Protein AF-A0A3C0BUJ3-F1 (afdb_monomer)

Secondary structure (DSSP, 8-state):
--HHHHHHHHHHHHHHHHHHHH--S-----HHHHH-HHHHHHHHHHHHHHHHHHHHHHHHHHHHHTT-HHHHHHHHHHHHHHHHHHHHHHHHHHHHHTTT-HHHHHHHHHHHHH-B--HHHHHH-GGGBPPPHHHHHHHHHHHTT-TTHHHHHHHHHHHHHSSSHIIIIIHHEEE-TTT--EEE-TT----S--

Sequence (194 aa):
MDESVAERIGMVNDVLERLTARRVERIVIDGPLAKSKIAWKVATYAEALLYRVVALANGCAVNWNRNDALVSVLAARALVETVAVLMDLDRRLEDLLDKEDLAGINALIMNRSFSTRDEDWLKNYPDAKAVNVLTIIEGVDENHDLEGMLSGYHASLSELCHPNRDGHLGLFGTLDTKTGETTYSVTNYRPLLG

Solvent-accessible surface area (backbone atoms only — not comparable to full-atom values): 10783 Å² total; per-residue (Å²): 130,59,69,70,56,56,51,53,51,49,54,53,48,55,49,49,50,52,57,54,70,66,61,69,98,69,89,73,80,44,79,72,35,60,74,28,71,57,55,41,51,48,52,53,50,53,49,55,50,50,52,50,46,49,52,21,53,50,40,19,54,56,25,47,78,66,48,34,57,62,61,12,38,47,23,45,38,54,31,54,54,52,50,29,53,50,52,49,46,51,57,53,47,51,61,27,57,79,66,66,34,62,67,58,49,45,51,50,52,51,35,72,72,63,39,40,84,54,65,77,59,33,75,80,38,64,83,30,58,50,76,57,67,64,62,41,29,51,50,40,16,66,75,64,73,45,83,48,49,59,47,51,53,46,52,59,33,42,49,45,63,36,97,43,66,48,32,42,48,59,41,29,42,48,73,41,86,88,79,69,49,71,48,76,38,75,72,57,66,67,76,95,77,124

Structure (mmCIF, N/CA/C/O backbone):
data_AF-A0A3C0BUJ3-F1
#
_entry.id   AF-A0A3C0BUJ3-F1
#
loop_
_atom_site.group_PDB
_atom_site.id
_atom_site.type_symbol
_atom_site.label_atom_id
_atom_site.label_alt_id
_atom_site.label_comp_id
_atom_site.label_asym_id
_atom_site.label_entity_id
_atom_site.label_seq_id
_atom_site.pdbx_PDB_ins_code
_atom_site.Cartn_x
_atom_site.Cartn_y
_atom_site.Cartn_z
_atom_site.occupancy
_atom_site.B_iso_or_equiv
_atom_site.auth_seq_id
_atom_site.auth_comp_id
_atom_site.auth_asym_id
_atom_site.auth_atom_id
_atom_site.pdbx_PDB_model_num
ATOM 1 N N . MET A 1 1 ? 18.574 -17.598 -13.916 1.00 58.28 1 MET A N 1
ATOM 2 C CA . MET A 1 1 ? 17.967 -16.867 -12.789 1.00 58.28 1 MET A CA 1
ATOM 3 C C . MET A 1 1 ? 18.746 -17.281 -11.564 1.00 58.28 1 MET A C 1
ATOM 5 O O . MET A 1 1 ? 18.934 -18.478 -11.399 1.00 58.28 1 MET A O 1
ATOM 9 N N . ASP A 1 2 ? 19.297 -16.320 -10.826 1.00 76.44 2 ASP A N 1
ATOM 10 C CA . ASP A 1 2 ? 20.014 -16.587 -9.576 1.00 76.44 2 ASP A CA 1
ATOM 11 C C . ASP A 1 2 ? 19.094 -17.373 -8.624 1.00 76.44 2 ASP A C 1
ATOM 13 O O . ASP A 1 2 ? 17.908 -17.053 -8.511 1.00 76.44 2 ASP A O 1
ATOM 17 N N . GLU A 1 3 ? 19.621 -18.423 -7.997 1.00 70.19 3 GLU A N 1
ATOM 18 C CA . GLU A 1 3 ? 18.898 -19.280 -7.050 1.00 70.19 3 GLU A CA 1
ATOM 19 C C . GLU A 1 3 ? 18.294 -18.438 -5.911 1.00 70.19 3 GLU A C 1
ATOM 21 O O . GLU A 1 3 ? 17.151 -18.663 -5.513 1.00 70.19 3 GLU A O 1
ATOM 26 N N . SER A 1 4 ? 18.979 -17.352 -5.523 1.00 85.31 4 SER A N 1
ATOM 27 C CA . SER A 1 4 ? 18.501 -16.386 -4.525 1.00 85.31 4 SER A CA 1
ATOM 28 C C . SER A 1 4 ? 17.258 -15.592 -4.968 1.00 85.31 4 SER A C 1
ATOM 30 O O . SER A 1 4 ? 16.413 -15.220 -4.151 1.00 85.31 4 SER A O 1
ATOM 32 N N . VAL A 1 5 ? 17.110 -15.331 -6.272 1.00 84.19 5 VAL A N 1
ATOM 33 C CA . VAL A 1 5 ? 15.958 -14.604 -6.832 1.00 84.19 5 VAL A CA 1
ATOM 34 C C . VAL A 1 5 ? 14.749 -15.524 -6.919 1.00 84.19 5 VAL A C 1
ATOM 36 O O . VAL A 1 5 ? 13.639 -15.109 -6.588 1.00 84.19 5 VAL A O 1
ATOM 39 N N . ALA A 1 6 ? 14.960 -16.776 -7.328 1.00 85.38 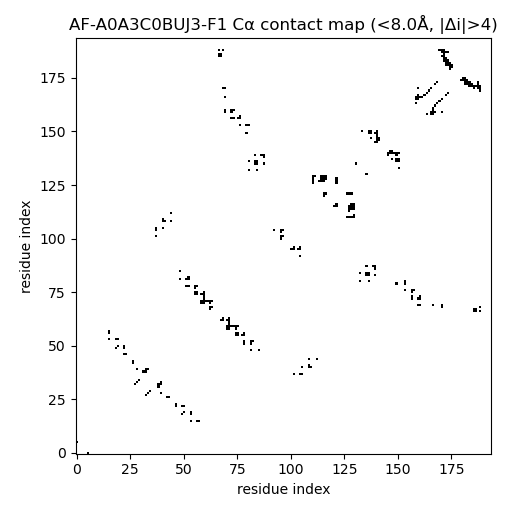6 ALA A N 1
ATOM 40 C CA . ALA A 1 6 ? 13.901 -17.777 -7.364 1.00 85.38 6 ALA A CA 1
ATOM 41 C C . ALA A 1 6 ? 13.315 -18.018 -5.963 1.00 85.38 6 ALA A C 1
ATOM 43 O O . ALA A 1 6 ? 12.094 -18.056 -5.811 1.00 85.38 6 ALA A O 1
ATOM 44 N N . GLU A 1 7 ? 14.171 -18.094 -4.940 1.00 91.19 7 GLU A N 1
ATOM 45 C CA . GLU A 1 7 ? 13.754 -18.223 -3.542 1.00 91.19 7 GLU A CA 1
ATOM 46 C C . GLU A 1 7 ? 12.920 -17.020 -3.078 1.00 91.19 7 GLU A C 1
ATOM 48 O O . GLU A 1 7 ? 11.815 -17.196 -2.565 1.00 91.19 7 GLU A O 1
ATOM 53 N N . ARG A 1 8 ? 13.380 -15.786 -3.335 1.00 89.56 8 ARG A N 1
ATOM 54 C CA . ARG A 1 8 ? 12.625 -14.565 -2.991 1.00 89.56 8 ARG A CA 1
ATOM 55 C C . ARG A 1 8 ? 11.261 -14.509 -3.676 1.00 89.56 8 ARG A C 1
ATOM 57 O O . ARG A 1 8 ? 10.281 -14.121 -3.044 1.00 89.56 8 ARG A O 1
ATOM 64 N N . ILE A 1 9 ? 11.183 -14.904 -4.947 1.00 89.62 9 ILE A N 1
ATOM 65 C CA . ILE A 1 9 ? 9.909 -14.993 -5.675 1.00 89.62 9 ILE A CA 1
ATOM 66 C C . ILE A 1 9 ? 8.996 -16.038 -5.024 1.00 89.62 9 ILE A C 1
ATOM 68 O O . ILE A 1 9 ? 7.815 -15.760 -4.824 1.00 89.62 9 ILE A O 1
ATOM 72 N N . GLY A 1 10 ? 9.537 -17.202 -4.649 1.00 92.69 10 GLY A N 1
ATOM 73 C CA . GLY A 1 10 ? 8.806 -18.230 -3.904 1.00 92.69 10 GLY A CA 1
ATOM 74 C C . GLY A 1 10 ? 8.213 -17.684 -2.606 1.00 92.69 10 GLY A C 1
ATOM 75 O O . GLY A 1 10 ? 7.006 -17.761 -2.404 1.00 92.69 10 GLY A O 1
ATOM 76 N N . MET A 1 11 ? 9.028 -17.010 -1.790 1.00 93.88 11 MET A N 1
ATOM 77 C CA . MET A 1 11 ? 8.572 -16.392 -0.540 1.00 93.88 11 MET A CA 1
ATOM 78 C C . MET A 1 11 ? 7.448 -15.369 -0.756 1.00 93.88 11 MET A C 1
ATOM 80 O O . MET A 1 11 ? 6.482 -15.332 0.008 1.00 93.88 11 MET A O 1
ATOM 84 N N . VAL A 1 12 ? 7.561 -14.522 -1.785 1.00 91.62 12 VAL A N 1
ATOM 85 C CA . VAL A 1 12 ? 6.525 -13.528 -2.109 1.00 91.62 12 VAL A CA 1
ATOM 86 C C . VAL A 1 12 ? 5.229 -14.213 -2.547 1.00 91.62 12 VAL A C 1
ATOM 88 O O . VAL A 1 12 ? 4.153 -13.798 -2.112 1.00 91.62 12 VAL A O 1
ATOM 91 N N . ASN A 1 13 ? 5.319 -15.275 -3.349 1.00 93.94 13 ASN A N 1
ATOM 92 C CA . ASN A 1 13 ? 4.156 -16.058 -3.765 1.00 93.94 13 ASN A CA 1
ATOM 93 C C . ASN A 1 13 ? 3.465 -16.717 -2.565 1.00 93.94 13 ASN A C 1
ATOM 95 O O . ASN A 1 13 ? 2.249 -16.594 -2.437 1.00 93.94 13 ASN A O 1
ATOM 99 N N . ASP A 1 14 ? 4.226 -17.307 -1.642 1.00 96.12 14 ASP A N 1
ATOM 100 C CA . ASP A 1 14 ? 3.684 -17.922 -0.425 1.00 96.12 14 ASP A CA 1
ATOM 101 C C . ASP A 1 14 ? 2.987 -16.885 0.471 1.00 96.12 14 ASP A C 1
ATOM 103 O O . ASP A 1 14 ? 1.916 -17.124 1.037 1.00 96.12 14 ASP A O 1
ATOM 107 N N . VAL A 1 15 ? 3.570 -15.689 0.615 1.00 95.50 15 VAL A N 1
ATOM 108 C CA . VAL A 1 15 ? 2.929 -14.575 1.334 1.00 95.50 15 VAL A CA 1
ATOM 109 C C . VAL A 1 15 ? 1.621 -14.185 0.650 1.00 95.50 15 VAL A C 1
ATOM 111 O O . VAL A 1 15 ? 0.600 -14.056 1.327 1.00 95.50 15 VAL A O 1
ATOM 114 N N . LEU A 1 16 ? 1.631 -14.022 -0.672 1.00 95.88 16 LEU A N 1
ATOM 115 C CA . LEU A 1 16 ? 0.453 -13.624 -1.434 1.00 95.88 16 LEU A CA 1
ATOM 116 C C . LEU A 1 16 ? -0.658 -14.676 -1.372 1.00 95.88 16 LEU A C 1
ATOM 118 O O . LEU A 1 16 ? -1.825 -14.311 -1.225 1.00 95.88 16 LEU A O 1
ATOM 122 N N . GLU A 1 17 ? -0.319 -15.961 -1.428 1.00 97.25 17 GLU A N 1
ATOM 123 C CA . GLU A 1 17 ? -1.277 -17.055 -1.281 1.00 97.25 17 GLU A CA 1
ATOM 124 C C . GLU A 1 17 ? -1.926 -17.030 0.108 1.00 97.25 17 GLU A C 1
ATOM 126 O O . GLU A 1 17 ? -3.155 -17.024 0.217 1.00 97.25 17 GLU A O 1
ATOM 131 N N . ARG A 1 18 ? -1.125 -16.889 1.174 1.00 97.62 18 ARG A N 1
ATOM 132 C CA . ARG A 1 18 ? -1.646 -16.768 2.547 1.00 97.62 18 ARG A CA 1
ATOM 133 C C . ARG A 1 18 ? -2.561 -15.557 2.719 1.00 97.62 18 ARG A C 1
ATOM 135 O O . ARG A 1 18 ? -3.628 -15.678 3.317 1.00 97.62 18 ARG A O 1
ATOM 142 N N . LEU A 1 19 ? -2.173 -14.393 2.196 1.00 96.94 19 LEU A N 1
ATOM 143 C CA . LEU A 1 19 ? -3.000 -13.183 2.252 1.00 96.94 19 LEU A CA 1
ATOM 144 C C . LEU A 1 19 ? -4.291 -13.344 1.442 1.00 96.94 19 LEU A C 1
ATOM 146 O O . LEU A 1 19 ? -5.354 -12.921 1.888 1.00 96.94 19 LEU A O 1
ATOM 150 N N . THR A 1 20 ? -4.215 -13.999 0.283 1.00 97.50 20 THR A N 1
ATOM 151 C CA . THR A 1 20 ? -5.375 -14.299 -0.564 1.00 97.50 20 THR A CA 1
ATOM 152 C C . THR A 1 20 ? -6.370 -15.191 0.166 1.00 97.50 20 THR A C 1
ATOM 154 O O . THR A 1 20 ? -7.560 -14.874 0.165 1.00 97.50 20 THR A O 1
ATOM 157 N N . ALA A 1 21 ? -5.884 -16.256 0.808 1.00 97.81 21 ALA A N 1
ATOM 158 C CA . ALA A 1 21 ? -6.691 -17.208 1.567 1.00 97.81 21 ALA A CA 1
ATOM 159 C C . ALA A 1 21 ? -7.272 -16.617 2.862 1.00 97.81 21 ALA A C 1
ATOM 161 O O . ALA A 1 21 ? -8.297 -17.091 3.345 1.00 97.81 21 ALA A O 1
ATOM 162 N N . ARG A 1 22 ? -6.637 -15.581 3.426 1.00 96.81 22 ARG A N 1
ATOM 163 C CA . ARG A 1 22 ? -7.114 -14.888 4.632 1.00 96.81 22 ARG A CA 1
ATOM 164 C C . ARG A 1 22 ? -8.331 -13.994 4.375 1.00 96.81 22 ARG A C 1
ATOM 166 O O . ARG A 1 22 ? -9.037 -13.680 5.331 1.00 96.81 22 ARG A O 1
ATOM 173 N N . ARG A 1 23 ? -8.563 -13.567 3.129 1.00 97.12 23 ARG A N 1
ATOM 174 C CA . ARG A 1 23 ? -9.670 -12.661 2.802 1.00 97.12 23 ARG A CA 1
ATOM 175 C C . ARG A 1 23 ? -11.022 -13.275 3.126 1.00 97.12 23 ARG A C 1
ATOM 177 O O . ARG A 1 23 ? -11.245 -14.464 2.904 1.00 97.12 23 ARG A O 1
ATOM 184 N N . VAL A 1 24 ? -11.944 -12.431 3.565 1.00 96.81 24 VAL A N 1
ATOM 185 C CA . VAL A 1 24 ? -13.337 -12.806 3.787 1.00 96.81 24 VAL A CA 1
ATOM 186 C C . VAL A 1 24 ? -14.258 -11.998 2.887 1.00 96.81 24 VAL A C 1
ATOM 188 O O . VAL A 1 24 ? -14.186 -10.777 2.811 1.00 96.81 24 VAL A O 1
ATOM 191 N N . GLU A 1 25 ? -15.196 -12.684 2.239 1.00 96.44 25 GLU A N 1
ATOM 192 C CA . GLU A 1 25 ? -16.189 -12.028 1.376 1.00 96.44 25 GLU A CA 1
ATOM 193 C C . GLU A 1 25 ? -17.226 -11.233 2.175 1.00 96.44 25 GLU A C 1
ATOM 195 O O . GLU A 1 25 ? -17.890 -10.337 1.651 1.00 96.44 25 GLU A O 1
ATOM 200 N N . ARG A 1 26 ? -17.400 -11.578 3.455 1.00 95.81 26 ARG A N 1
A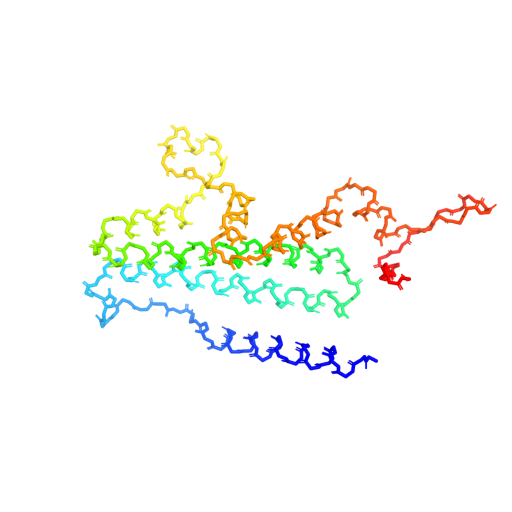TOM 201 C CA . ARG A 1 26 ? -18.389 -10.960 4.331 1.00 95.81 26 ARG A CA 1
ATOM 202 C C . ARG A 1 26 ? -17.899 -10.923 5.768 1.00 95.81 26 ARG A C 1
ATOM 204 O O . ARG A 1 26 ? -17.611 -11.960 6.357 1.00 95.81 26 ARG A O 1
ATOM 211 N N . ILE A 1 27 ? -17.951 -9.736 6.358 1.00 94.81 27 ILE A N 1
ATOM 212 C CA . ILE A 1 27 ? -17.827 -9.545 7.803 1.00 94.81 27 ILE A CA 1
ATOM 213 C C . ILE A 1 27 ? -19.233 -9.581 8.400 1.00 94.81 27 ILE A C 1
ATOM 215 O O . ILE A 1 27 ? -20.069 -8.726 8.104 1.00 94.81 27 ILE A O 1
ATOM 219 N N . VAL A 1 28 ? -19.504 -10.588 9.228 1.00 93.19 28 VAL A N 1
ATOM 220 C CA . VAL A 1 28 ? -20.765 -10.710 9.967 1.00 93.19 28 VAL A CA 1
ATOM 221 C C . VAL A 1 28 ? -20.611 -10.012 11.316 1.00 93.19 28 VAL A C 1
ATOM 223 O O . VAL A 1 28 ? -19.599 -10.166 11.993 1.00 93.19 28 VAL A O 1
ATOM 226 N N . ILE A 1 29 ? -21.608 -9.216 11.710 1.00 91.69 29 ILE A N 1
ATOM 227 C CA . ILE A 1 29 ? -21.647 -8.606 13.044 1.00 91.69 29 ILE A CA 1
ATOM 228 C C . ILE A 1 29 ? -22.142 -9.666 14.031 1.00 91.69 29 ILE A C 1
ATOM 230 O O . ILE A 1 29 ? -23.328 -9.742 14.345 1.00 91.69 29 ILE A O 1
ATOM 234 N N . ASP A 1 30 ? -21.228 -10.509 14.495 1.00 91.19 30 ASP A N 1
ATOM 235 C CA . ASP A 1 30 ? -21.476 -11.531 15.505 1.00 91.19 30 ASP A CA 1
ATOM 236 C C . ASP A 1 30 ? -20.372 -11.533 16.576 1.00 91.19 30 ASP A C 1
ATOM 238 O O . ASP A 1 30 ? -19.430 -10.735 16.533 1.00 91.19 30 ASP A O 1
ATOM 242 N N . GLY A 1 31 ? -20.539 -12.369 17.606 1.00 91.19 31 GLY A N 1
ATOM 243 C CA . GLY A 1 31 ? -19.507 -12.611 18.614 1.00 91.19 31 GLY A CA 1
ATOM 244 C C . GLY A 1 31 ? -18.899 -11.320 19.201 1.00 91.19 31 GLY A C 1
ATOM 245 O O . GLY A 1 31 ? -19.638 -10.471 19.708 1.00 91.19 31 GLY A O 1
ATOM 246 N N . PRO A 1 32 ? -17.561 -11.152 19.173 1.00 86.12 32 PRO A N 1
ATOM 247 C CA . PRO A 1 32 ? -16.893 -9.927 19.622 1.00 86.12 32 PRO A CA 1
ATOM 248 C C . PRO A 1 32 ? -17.260 -8.665 18.822 1.00 86.12 32 PRO A C 1
ATOM 250 O O . PRO A 1 32 ? -17.335 -7.582 19.403 1.00 86.12 32 PRO A O 1
ATOM 253 N N . LEU A 1 33 ? -17.533 -8.782 17.518 1.00 89.56 33 LEU A N 1
ATOM 254 C CA . LEU A 1 33 ? -17.869 -7.637 16.660 1.00 89.56 33 LEU A CA 1
ATOM 255 C C . LEU A 1 33 ? -19.259 -7.074 16.978 1.00 89.56 33 LEU A C 1
ATOM 257 O O . LEU A 1 33 ? -19.466 -5.865 16.905 1.00 89.56 33 LEU A O 1
ATOM 261 N N . ALA A 1 34 ? -20.189 -7.925 17.419 1.00 90.06 34 ALA A N 1
ATOM 262 C CA . ALA A 1 34 ? -21.484 -7.485 17.941 1.00 90.06 34 ALA A CA 1
ATOM 263 C C . ALA A 1 34 ? -21.369 -6.716 19.270 1.00 90.06 34 ALA A C 1
ATOM 265 O O . ALA A 1 34 ? -22.249 -5.923 19.602 1.00 90.06 34 ALA A O 1
ATOM 266 N N . LYS A 1 35 ? -20.283 -6.922 20.026 1.00 91.69 35 LYS A N 1
ATOM 267 C CA . LYS A 1 35 ? -20.035 -6.252 21.313 1.00 91.69 35 LYS A CA 1
ATOM 268 C C . LYS A 1 35 ? -19.284 -4.928 21.166 1.00 91.69 35 LYS A C 1
ATOM 270 O O . LYS A 1 35 ? -19.335 -4.108 22.076 1.00 91.69 35 LYS A O 1
ATOM 275 N N . SER A 1 36 ? -18.594 -4.708 20.044 1.00 92.69 36 SER A N 1
ATOM 276 C CA . SER A 1 36 ? -17.802 -3.499 19.809 1.00 92.69 36 SER A CA 1
ATOM 277 C C . SER A 1 36 ? -17.923 -3.011 18.369 1.00 92.69 36 SER A C 1
ATOM 279 O O . SER A 1 36 ? -17.335 -3.560 17.436 1.00 92.69 36 SER A O 1
ATOM 281 N N . LYS A 1 37 ? -18.620 -1.880 18.199 1.00 92.94 37 LYS A N 1
ATOM 282 C CA . LYS A 1 37 ? -18.703 -1.173 16.913 1.00 92.94 37 LYS A CA 1
ATOM 283 C C . LYS A 1 37 ? -17.321 -0.748 16.403 1.00 92.94 37 LYS A C 1
ATOM 285 O O . LYS A 1 37 ? -17.119 -0.681 15.195 1.00 92.94 37 LYS A O 1
ATOM 290 N N . ILE A 1 38 ? -16.384 -0.460 17.308 1.00 94.25 38 ILE A N 1
ATOM 291 C CA . ILE A 1 38 ? -15.006 -0.096 16.962 1.00 94.25 38 ILE A CA 1
ATOM 292 C C . ILE A 1 38 ? -14.284 -1.307 16.369 1.00 94.25 38 ILE A C 1
ATOM 294 O O . ILE A 1 38 ? -13.707 -1.186 15.294 1.00 94.25 38 ILE A O 1
ATOM 298 N N . ALA A 1 39 ? -14.400 -2.483 16.996 1.00 93.75 39 ALA A N 1
ATOM 299 C CA . ALA A 1 39 ? -13.809 -3.713 16.468 1.00 93.75 39 ALA A CA 1
ATOM 300 C C . ALA A 1 39 ? -14.346 -4.039 15.066 1.00 93.75 39 ALA A C 1
ATOM 302 O O . ALA A 1 39 ? -13.578 -4.367 14.166 1.00 93.75 39 ALA A O 1
ATOM 303 N N . TRP A 1 40 ? -15.654 -3.866 14.847 1.00 95.31 40 TRP A N 1
ATOM 304 C CA . TRP A 1 40 ? -16.252 -4.033 13.521 1.00 95.31 40 TRP A CA 1
ATOM 305 C C . TRP A 1 40 ? -15.696 -3.045 12.478 1.00 95.31 40 TRP A C 1
ATOM 307 O O . TRP A 1 40 ? -15.402 -3.445 11.349 1.00 95.31 40 TRP A O 1
ATOM 317 N N . LYS A 1 41 ? -15.507 -1.769 12.842 1.00 95.25 41 LYS A N 1
ATOM 318 C CA . LYS A 1 41 ? -14.898 -0.762 11.953 1.00 95.25 41 LYS A CA 1
ATOM 319 C C . LYS A 1 41 ? -13.456 -1.124 11.595 1.00 95.25 41 LYS A C 1
ATOM 321 O O . LYS A 1 41 ? -13.106 -1.066 10.421 1.00 95.25 41 LYS A O 1
ATOM 326 N N . VAL A 1 42 ? -12.650 -1.518 12.586 1.00 95.19 42 VAL A N 1
ATOM 327 C CA . VAL A 1 42 ? -11.260 -1.962 12.382 1.00 95.19 42 VAL A CA 1
ATOM 328 C C . VAL A 1 42 ? -11.225 -3.155 11.431 1.00 95.19 42 VAL A C 1
ATOM 330 O O . VAL A 1 42 ? -10.503 -3.112 10.441 1.00 95.19 42 VAL A O 1
ATOM 333 N N . ALA A 1 43 ? -12.055 -4.176 11.674 1.00 95.06 43 ALA A N 1
ATOM 334 C CA . ALA A 1 43 ? -12.135 -5.357 10.816 1.00 95.06 43 ALA A CA 1
ATOM 335 C C . ALA A 1 43 ? -12.508 -4.990 9.371 1.00 95.06 43 ALA A C 1
ATOM 337 O O . ALA A 1 43 ? -11.877 -5.461 8.431 1.00 95.06 43 ALA A O 1
ATOM 338 N N . THR A 1 44 ? -13.487 -4.099 9.193 1.00 95.88 44 THR A N 1
ATOM 339 C CA . THR A 1 44 ? -13.926 -3.650 7.862 1.00 95.88 44 THR A CA 1
ATOM 340 C C . THR A 1 44 ? -12.825 -2.895 7.119 1.00 95.88 44 THR A C 1
ATOM 342 O O . THR A 1 44 ? -12.604 -3.139 5.934 1.00 95.88 44 THR A O 1
ATOM 345 N N . TYR A 1 45 ? -12.111 -2.001 7.806 1.00 96.38 45 TYR A N 1
ATOM 346 C CA . TYR A 1 45 ? -11.013 -1.248 7.206 1.00 96.38 45 TYR A CA 1
ATOM 347 C C . TYR A 1 45 ? -9.817 -2.150 6.857 1.00 96.38 45 TYR A C 1
ATOM 349 O O . TYR A 1 45 ? -9.287 -2.071 5.748 1.00 96.38 45 TYR A O 1
ATOM 357 N N . ALA A 1 46 ? -9.435 -3.054 7.765 1.00 95.44 46 ALA A N 1
ATOM 358 C CA . ALA A 1 46 ? -8.353 -4.010 7.543 1.00 95.44 46 ALA A CA 1
ATOM 359 C C . ALA A 1 46 ? -8.643 -4.946 6.359 1.00 95.44 46 ALA A C 1
ATOM 361 O O . ALA A 1 46 ? -7.760 -5.189 5.538 1.00 95.44 46 ALA A O 1
ATOM 362 N N . GLU A 1 47 ? -9.884 -5.420 6.225 1.00 97.38 47 GLU A N 1
ATOM 363 C CA . GLU A 1 47 ? -10.283 -6.279 5.108 1.00 97.38 47 GLU A CA 1
ATOM 364 C C . GLU A 1 47 ? -10.206 -5.536 3.766 1.00 97.38 47 GLU A C 1
ATOM 366 O O . GLU A 1 47 ? -9.671 -6.062 2.791 1.00 97.38 47 GLU A O 1
ATOM 371 N N . ALA A 1 48 ? -10.644 -4.273 3.714 1.00 96.94 48 ALA A N 1
ATOM 372 C CA . ALA A 1 48 ? -10.522 -3.452 2.509 1.00 96.94 48 ALA A CA 1
ATOM 373 C C . ALA A 1 48 ? -9.053 -3.261 2.078 1.00 96.94 48 ALA A C 1
ATOM 375 O O . ALA A 1 48 ? -8.732 -3.378 0.890 1.00 96.94 48 ALA A O 1
ATOM 376 N N . LEU A 1 49 ? -8.147 -3.021 3.036 1.00 97.12 49 LEU A N 1
ATOM 377 C CA . LEU A 1 49 ? -6.708 -2.954 2.768 1.00 97.12 49 LEU A CA 1
ATOM 378 C C . LEU A 1 49 ? -6.154 -4.300 2.288 1.00 97.12 49 LEU A C 1
ATOM 380 O O . LEU A 1 49 ? -5.397 -4.323 1.319 1.00 97.12 49 LEU A O 1
ATOM 384 N N . LEU A 1 50 ? -6.564 -5.420 2.893 1.00 97.81 50 LEU A N 1
ATOM 385 C CA . LEU A 1 50 ? -6.135 -6.759 2.481 1.00 97.81 50 LEU A CA 1
ATOM 386 C C . LEU A 1 50 ? -6.542 -7.066 1.033 1.00 97.81 50 LEU A C 1
ATOM 388 O O . LEU A 1 50 ? -5.715 -7.518 0.237 1.00 97.81 50 LEU A O 1
ATOM 392 N N . TYR A 1 51 ? -7.788 -6.764 0.656 1.00 98.38 51 TYR A N 1
ATOM 393 C CA . TYR A 1 51 ? -8.242 -6.886 -0.730 1.00 98.38 51 TYR A CA 1
ATOM 394 C C . TYR A 1 51 ? -7.394 -6.045 -1.685 1.00 98.38 51 TYR A C 1
ATOM 396 O O . TYR A 1 51 ? -7.023 -6.531 -2.757 1.00 98.38 51 TYR A O 1
ATOM 404 N N . ARG A 1 52 ? -7.053 -4.811 -1.296 1.00 98.19 52 ARG A N 1
ATOM 405 C CA . ARG A 1 52 ? -6.219 -3.913 -2.100 1.00 98.19 52 ARG A CA 1
ATOM 406 C C . ARG A 1 52 ? -4.786 -4.433 -2.251 1.00 98.19 52 ARG A C 1
ATOM 408 O O . ARG A 1 52 ? -4.286 -4.456 -3.372 1.00 98.19 52 ARG A O 1
ATOM 415 N N . VAL A 1 53 ? -4.156 -4.902 -1.172 1.00 98.12 53 VAL A N 1
ATOM 416 C CA . VAL A 1 53 ? -2.816 -5.518 -1.194 1.00 98.12 53 VAL A CA 1
ATOM 417 C C . VAL A 1 53 ? -2.790 -6.706 -2.154 1.00 98.12 53 VAL A C 1
ATOM 419 O O . VAL A 1 53 ? -1.959 -6.749 -3.059 1.00 98.12 53 VAL A O 1
ATOM 422 N N . VAL A 1 54 ? -3.741 -7.635 -2.014 1.00 98.25 54 VAL A N 1
ATOM 423 C CA . VAL A 1 54 ? -3.816 -8.832 -2.864 1.00 98.25 54 VAL A CA 1
ATOM 424 C C . VAL A 1 54 ? -4.063 -8.465 -4.329 1.00 98.25 54 VAL A C 1
ATOM 426 O O . VAL A 1 54 ? -3.448 -9.051 -5.219 1.00 98.25 54 VAL A O 1
ATOM 429 N N . ALA A 1 55 ? -4.941 -7.497 -4.603 1.00 98.38 55 ALA A N 1
ATOM 430 C CA . ALA A 1 55 ? -5.223 -7.054 -5.967 1.00 98.38 55 ALA A CA 1
ATOM 431 C C . ALA A 1 55 ? -3.991 -6.428 -6.639 1.00 98.38 55 ALA A C 1
ATOM 433 O O . ALA A 1 55 ? -3.700 -6.741 -7.791 1.00 98.38 55 ALA A O 1
ATOM 434 N N . LEU A 1 56 ? -3.250 -5.579 -5.922 1.00 98.44 56 LEU A N 1
ATOM 435 C CA . LEU A 1 56 ? -2.074 -4.892 -6.456 1.00 98.44 56 LEU A CA 1
ATOM 436 C C . LEU A 1 56 ? -0.878 -5.833 -6.626 1.00 98.44 56 LEU A C 1
ATOM 438 O O . LEU A 1 56 ? -0.212 -5.782 -7.658 1.00 98.44 56 LEU A O 1
ATOM 442 N N . ALA A 1 57 ? -0.643 -6.739 -5.674 1.00 97.50 57 ALA A N 1
ATOM 443 C CA . ALA A 1 57 ? 0.409 -7.748 -5.785 1.00 97.50 57 ALA A CA 1
ATOM 444 C C . ALA A 1 57 ? 0.162 -8.706 -6.964 1.00 97.50 57 ALA A C 1
ATOM 446 O O . ALA A 1 57 ? 1.052 -8.908 -7.791 1.00 97.50 57 ALA A O 1
ATOM 447 N N . ASN A 1 58 ? -1.067 -9.219 -7.111 1.00 96.88 58 ASN A N 1
ATOM 448 C CA . ASN A 1 58 ? -1.444 -10.013 -8.286 1.00 96.88 58 ASN A CA 1
ATOM 449 C C . ASN A 1 58 ? -1.350 -9.195 -9.578 1.00 96.88 58 ASN A C 1
ATOM 451 O O . ASN A 1 58 ? -0.864 -9.695 -10.588 1.00 96.88 58 ASN A O 1
ATOM 455 N N . GLY A 1 59 ? -1.797 -7.937 -9.550 1.00 96.81 59 GLY A N 1
ATOM 456 C CA . GLY A 1 59 ? -1.702 -7.025 -10.685 1.00 96.81 59 GLY A CA 1
ATOM 457 C C . GLY A 1 59 ? -0.260 -6.837 -11.152 1.00 96.81 59 GLY A C 1
ATOM 458 O O . GLY A 1 59 ? -0.003 -6.901 -12.351 1.00 96.81 59 GLY A O 1
ATOM 459 N N . CYS A 1 60 ? 0.685 -6.686 -10.225 1.00 95.88 60 CYS A N 1
ATOM 460 C CA . CYS A 1 60 ? 2.108 -6.632 -10.539 1.00 95.88 60 CYS A CA 1
ATOM 461 C C . CYS A 1 60 ? 2.559 -7.916 -11.259 1.00 95.88 60 CYS A C 1
ATOM 463 O O . CYS A 1 60 ? 2.989 -7.858 -12.409 1.00 95.88 60 CYS A O 1
ATOM 465 N N . ALA A 1 61 ? 2.351 -9.088 -10.649 1.00 93.94 61 ALA A N 1
ATOM 466 C CA . ALA A 1 61 ? 2.789 -10.366 -11.217 1.00 93.94 61 ALA A CA 1
ATOM 467 C C . ALA A 1 61 ? 2.163 -10.666 -12.593 1.00 93.94 61 ALA A C 1
ATOM 469 O O . ALA A 1 61 ? 2.854 -11.084 -13.523 1.00 93.94 61 ALA A O 1
ATOM 470 N N . VAL A 1 62 ? 0.857 -10.431 -12.753 1.00 94.94 62 VAL A N 1
ATOM 471 C CA . VAL A 1 62 ? 0.140 -10.686 -14.012 1.00 94.94 62 VAL A CA 1
ATOM 472 C C . VAL A 1 62 ? 0.657 -9.798 -15.139 1.00 94.94 62 VAL A C 1
ATOM 474 O O . VAL A 1 62 ? 0.854 -10.292 -16.249 1.00 94.94 62 VAL A O 1
ATOM 477 N N . ASN A 1 63 ? 0.865 -8.505 -14.881 1.00 94.44 63 ASN A N 1
ATOM 478 C CA . ASN A 1 63 ? 1.316 -7.575 -15.916 1.00 94.44 63 ASN A CA 1
ATOM 479 C C . ASN A 1 63 ? 2.798 -7.763 -16.238 1.00 94.44 63 ASN A C 1
ATOM 481 O O . ASN A 1 63 ? 3.161 -7.761 -17.413 1.00 94.44 63 ASN A O 1
ATOM 485 N N . TRP A 1 64 ? 3.624 -8.069 -15.235 1.00 91.56 64 TRP A N 1
ATOM 486 C CA . TRP A 1 64 ? 5.009 -8.474 -15.456 1.00 91.56 64 TRP A CA 1
ATOM 487 C C . TRP A 1 64 ? 5.104 -9.685 -16.392 1.00 91.56 64 TRP A C 1
ATOM 489 O O . TRP A 1 64 ? 5.777 -9.634 -17.419 1.00 91.56 64 TRP A O 1
ATOM 499 N N . ASN A 1 65 ? 4.340 -10.746 -16.110 1.00 91.25 65 ASN A N 1
ATOM 500 C CA . ASN A 1 65 ? 4.315 -11.965 -16.926 1.00 91.25 65 ASN A CA 1
ATOM 501 C C . ASN A 1 65 ? 3.770 -11.747 -18.349 1.00 91.25 65 ASN A C 1
ATOM 503 O O . ASN A 1 65 ? 3.985 -12.580 -19.229 1.00 91.25 65 ASN A O 1
ATOM 507 N N . ARG A 1 66 ? 3.060 -10.639 -18.589 1.00 92.12 66 ARG A N 1
ATOM 508 C CA . ARG A 1 66 ? 2.551 -10.233 -19.907 1.00 92.12 66 ARG A CA 1
ATOM 509 C C . ARG A 1 66 ? 3.482 -9.270 -20.647 1.00 92.12 66 ARG A C 1
ATOM 511 O O . ARG A 1 66 ? 3.141 -8.861 -21.753 1.00 92.12 66 ARG A O 1
ATOM 518 N N . ASN A 1 67 ? 4.643 -8.940 -20.077 1.00 89.19 67 ASN A N 1
ATOM 519 C CA . ASN A 1 67 ? 5.546 -7.892 -20.559 1.00 89.19 67 ASN A CA 1
ATOM 520 C C . ASN A 1 67 ? 4.888 -6.501 -20.627 1.00 89.19 67 ASN A C 1
ATOM 522 O O . ASN A 1 67 ? 5.251 -5.690 -21.472 1.00 89.19 67 ASN A O 1
ATOM 526 N N . ASP A 1 68 ? 3.935 -6.213 -19.736 1.00 91.31 68 ASP A N 1
ATOM 527 C CA . ASP A 1 68 ? 3.377 -4.872 -19.551 1.00 91.31 68 ASP A CA 1
ATOM 528 C C . ASP A 1 68 ? 4.057 -4.199 -18.351 1.00 91.31 68 ASP A C 1
ATOM 530 O O . ASP A 1 68 ? 3.571 -4.215 -17.213 1.00 91.31 68 ASP A O 1
ATOM 534 N N . ALA A 1 69 ? 5.251 -3.659 -18.607 1.00 89.81 69 ALA A N 1
ATOM 535 C CA . ALA A 1 69 ? 6.102 -3.080 -17.572 1.00 89.81 69 ALA A CA 1
ATOM 536 C C . ALA A 1 69 ? 5.451 -1.863 -16.896 1.00 89.81 69 ALA A C 1
ATOM 538 O O . ALA A 1 69 ? 5.516 -1.744 -15.673 1.00 89.81 69 ALA A O 1
ATOM 539 N N . LEU A 1 70 ? 4.780 -0.991 -17.660 1.00 92.38 70 LEU A N 1
ATOM 540 C CA . LEU A 1 70 ? 4.144 0.208 -17.110 1.00 92.38 70 LEU A CA 1
ATOM 541 C C . LEU A 1 70 ? 3.044 -0.166 -16.113 1.00 92.38 70 LEU A C 1
ATOM 543 O O . LEU A 1 70 ? 3.040 0.325 -14.984 1.00 92.38 70 LEU A O 1
ATOM 547 N N . VAL A 1 71 ? 2.125 -1.058 -16.498 1.00 95.00 71 VAL A N 1
ATOM 548 C CA . VAL A 1 71 ? 1.022 -1.449 -15.609 1.00 95.00 71 VAL A CA 1
ATOM 549 C C . VAL A 1 71 ? 1.542 -2.245 -14.410 1.00 95.00 71 VAL A C 1
ATOM 551 O O . VAL A 1 71 ? 1.053 -2.059 -13.293 1.00 95.00 71 VAL A O 1
ATOM 554 N N . SER A 1 72 ? 2.576 -3.073 -14.600 1.00 94.88 72 SER A N 1
ATOM 555 C CA . SER A 1 72 ? 3.246 -3.769 -13.498 1.00 94.88 72 SER A CA 1
ATOM 556 C C . SER A 1 72 ? 3.828 -2.793 -12.470 1.00 94.88 72 SER A C 1
ATOM 558 O O . SER A 1 72 ? 3.610 -2.957 -11.269 1.00 94.88 72 SER A O 1
ATOM 560 N N . VAL A 1 73 ? 4.543 -1.760 -12.924 1.00 94.94 73 VAL A N 1
ATOM 561 C CA . VAL A 1 73 ? 5.185 -0.766 -12.051 1.00 94.94 73 VAL A CA 1
ATOM 562 C C . VAL A 1 73 ? 4.155 0.144 -11.380 1.00 94.94 73 VAL A C 1
ATOM 564 O O . VAL A 1 73 ? 4.279 0.420 -10.187 1.00 94.94 73 VAL A O 1
ATOM 567 N N . LEU A 1 74 ? 3.079 0.521 -12.078 1.00 96.81 74 LEU A N 1
ATOM 568 C CA . LEU A 1 74 ? 1.950 1.238 -11.476 1.00 96.81 74 LEU A CA 1
ATOM 569 C C . LEU A 1 74 ? 1.320 0.441 -10.325 1.00 96.81 74 LEU A C 1
ATOM 571 O O . LEU A 1 74 ? 1.049 1.005 -9.261 1.00 96.81 74 LEU A O 1
ATOM 575 N N . ALA A 1 75 ? 1.121 -0.867 -10.514 1.00 98.00 75 ALA A N 1
ATOM 576 C CA . ALA A 1 75 ? 0.604 -1.747 -9.471 1.00 98.00 75 ALA A CA 1
ATOM 577 C C . ALA A 1 75 ? 1.583 -1.872 -8.292 1.00 98.00 75 ALA A C 1
ATOM 579 O O . ALA A 1 75 ? 1.162 -1.770 -7.140 1.00 98.00 75 ALA A O 1
ATOM 580 N N . ALA A 1 76 ? 2.883 -2.024 -8.564 1.00 96.94 76 ALA A N 1
ATOM 581 C CA . ALA A 1 76 ? 3.921 -2.081 -7.535 1.00 96.94 76 ALA A CA 1
ATOM 582 C C . ALA A 1 76 ? 4.013 -0.780 -6.718 1.00 96.94 76 ALA A C 1
ATOM 584 O O . ALA A 1 76 ? 4.072 -0.830 -5.490 1.00 96.94 76 ALA A O 1
ATOM 585 N N . ARG A 1 77 ? 3.949 0.389 -7.368 1.00 97.88 77 ARG A N 1
ATOM 586 C CA . ARG A 1 77 ? 3.966 1.696 -6.691 1.00 97.88 77 ARG A CA 1
ATOM 587 C C . ARG A 1 77 ? 2.776 1.846 -5.750 1.00 97.88 77 ARG A C 1
ATOM 589 O O . ARG A 1 77 ? 2.941 2.180 -4.581 1.00 97.88 77 ARG A O 1
ATOM 596 N N . ALA A 1 78 ? 1.579 1.534 -6.240 1.00 98.25 78 ALA A N 1
ATOM 597 C CA . ALA A 1 78 ? 0.372 1.569 -5.423 1.00 98.25 78 ALA A CA 1
ATOM 598 C C . ALA A 1 78 ? 0.399 0.521 -4.292 1.00 98.25 78 ALA A C 1
ATOM 600 O O . ALA A 1 78 ? -0.212 0.735 -3.240 1.00 98.25 78 ALA A O 1
ATOM 601 N N . LEU A 1 79 ? 1.078 -0.617 -4.488 1.00 97.81 79 LEU A N 1
ATOM 602 C CA . LEU A 1 79 ? 1.263 -1.631 -3.449 1.00 97.81 79 LEU A CA 1
ATOM 603 C C . LEU A 1 79 ? 2.140 -1.092 -2.317 1.00 97.81 79 LEU A C 1
ATOM 605 O O . LEU A 1 79 ? 1.736 -1.199 -1.163 1.00 97.81 79 LEU A O 1
ATOM 609 N N . VAL A 1 80 ? 3.274 -0.460 -2.643 1.00 97.69 80 VAL A N 1
ATOM 610 C CA . VAL A 1 80 ? 4.159 0.212 -1.671 1.00 97.69 80 VAL A CA 1
ATOM 611 C C . VAL A 1 80 ? 3.379 1.237 -0.847 1.00 97.69 80 VAL A C 1
ATOM 613 O O . VAL A 1 80 ? 3.414 1.198 0.379 1.00 97.69 80 VAL A O 1
ATOM 616 N N . GLU A 1 81 ? 2.594 2.091 -1.507 1.00 98.31 81 GLU A N 1
ATOM 617 C CA . GLU A 1 81 ? 1.724 3.069 -0.839 1.00 98.31 81 GLU A CA 1
ATOM 618 C C . GLU A 1 81 ? 0.722 2.400 0.118 1.00 98.31 81 GLU A C 1
ATOM 620 O O . GLU A 1 81 ? 0.509 2.859 1.239 1.00 98.31 81 GLU A O 1
ATOM 625 N N . THR A 1 82 ? 0.113 1.290 -0.305 1.00 97.75 82 THR A N 1
ATOM 626 C CA . THR A 1 82 ? -0.882 0.568 0.503 1.00 97.75 82 THR A CA 1
ATOM 627 C C . THR A 1 82 ? -0.240 -0.126 1.709 1.00 97.75 82 THR A C 1
ATOM 629 O O . THR A 1 82 ? -0.819 -0.120 2.794 1.00 97.75 82 THR A O 1
ATOM 632 N N . VAL A 1 83 ? 0.961 -0.690 1.548 1.00 96.12 83 VAL A N 1
ATOM 633 C CA . VAL A 1 83 ? 1.734 -1.289 2.648 1.00 96.12 83 VAL A CA 1
ATOM 634 C C . VAL A 1 83 ? 2.169 -0.217 3.648 1.00 96.12 83 VAL A C 1
ATOM 636 O O . VAL A 1 83 ? 2.007 -0.428 4.845 1.00 96.12 83 VAL A O 1
ATOM 639 N N . ALA A 1 84 ? 2.609 0.957 3.183 1.00 97.62 84 ALA A N 1
ATOM 640 C CA . ALA A 1 84 ? 2.942 2.082 4.059 1.00 97.62 84 ALA A CA 1
ATOM 641 C C . ALA A 1 84 ? 1.742 2.506 4.925 1.00 97.62 84 ALA A C 1
ATOM 643 O O . ALA A 1 84 ? 1.872 2.700 6.131 1.00 97.62 84 ALA A O 1
ATOM 644 N N . VAL A 1 85 ? 0.544 2.585 4.330 1.00 97.00 85 VAL A N 1
ATOM 645 C CA . VAL A 1 85 ? -0.700 2.872 5.068 1.00 97.00 85 VAL A CA 1
ATOM 646 C C . VAL A 1 85 ? -0.999 1.804 6.118 1.00 97.00 85 VAL A C 1
ATOM 648 O O . VAL A 1 85 ? -1.473 2.142 7.201 1.00 97.00 85 VAL A O 1
ATOM 651 N N . LEU A 1 86 ? -0.744 0.529 5.814 1.00 96.12 86 LEU A N 1
ATOM 652 C CA . LEU A 1 86 ? -0.951 -0.561 6.764 1.00 96.12 86 LEU A CA 1
ATOM 653 C C . LEU A 1 86 ? 0.034 -0.477 7.940 1.00 96.12 86 LEU A C 1
ATOM 655 O O . LEU A 1 86 ? -0.398 -0.614 9.077 1.00 96.12 86 LEU A O 1
ATOM 659 N N . MET A 1 87 ? 1.313 -0.200 7.677 1.00 96.62 87 MET A N 1
ATOM 660 C CA . MET A 1 87 ? 2.343 -0.052 8.715 1.00 96.62 87 MET A CA 1
ATOM 661 C C . MET A 1 87 ? 2.088 1.170 9.612 1.00 96.62 87 MET A C 1
ATOM 663 O O . MET A 1 87 ? 2.132 1.057 10.834 1.00 96.62 87 MET A O 1
ATOM 667 N N . ASP A 1 88 ? 1.730 2.325 9.034 1.00 96.56 88 ASP A N 1
ATOM 668 C CA . ASP A 1 88 ? 1.337 3.513 9.814 1.00 96.56 88 ASP A CA 1
ATOM 669 C C . ASP A 1 88 ? 0.077 3.258 10.649 1.00 96.56 88 ASP A C 1
ATOM 671 O O . ASP A 1 88 ? -0.019 3.739 11.779 1.00 96.56 88 ASP A O 1
ATOM 675 N N . LEU A 1 89 ? -0.892 2.507 10.112 1.00 95.50 89 LEU A N 1
ATOM 676 C CA . LEU A 1 89 ? -2.088 2.127 10.857 1.00 95.50 89 LEU A CA 1
ATOM 677 C C . LEU A 1 89 ? -1.737 1.244 12.055 1.00 95.50 89 LEU A C 1
ATOM 679 O O . LEU A 1 89 ? -2.217 1.533 13.147 1.00 95.50 89 LEU A O 1
ATOM 683 N N . ASP A 1 90 ? -0.956 0.188 11.836 1.00 95.56 90 ASP A N 1
ATOM 684 C CA . ASP A 1 90 ? -0.593 -0.804 12.851 1.00 95.56 90 ASP A CA 1
ATOM 685 C C . ASP A 1 90 ? 0.065 -0.122 14.054 1.00 95.56 90 ASP A C 1
ATOM 687 O O . ASP A 1 90 ? -0.483 -0.135 15.155 1.00 95.56 90 ASP A O 1
ATOM 691 N N . ARG A 1 91 ? 1.119 0.659 13.797 1.00 95.56 91 ARG A N 1
ATOM 692 C CA . ARG A 1 91 ? 1.829 1.436 14.819 1.00 95.56 91 ARG A CA 1
ATOM 693 C C . ARG A 1 91 ? 0.914 2.402 15.579 1.00 95.56 91 ARG A C 1
ATOM 695 O O . ARG A 1 91 ? 0.971 2.507 16.800 1.00 95.56 91 ARG A O 1
ATOM 702 N N . ARG A 1 92 ? 0.049 3.145 14.875 1.00 95.88 92 ARG A N 1
ATOM 703 C CA . ARG A 1 92 ? -0.884 4.082 15.533 1.00 95.88 92 ARG A CA 1
ATOM 704 C C . ARG A 1 92 ? -1.948 3.360 16.350 1.00 95.88 92 ARG A C 1
ATOM 706 O O . ARG A 1 92 ? -2.412 3.915 17.342 1.00 95.88 92 ARG A O 1
ATOM 713 N N . LEU A 1 93 ? -2.391 2.184 15.909 1.00 96.06 93 LEU A N 1
ATOM 714 C CA . LEU A 1 93 ? -3.330 1.370 16.668 1.00 96.06 93 LEU A CA 1
ATOM 715 C C . LEU A 1 93 ? -2.668 0.838 17.936 1.00 96.06 93 LEU A C 1
ATOM 717 O O . LEU A 1 93 ? -3.295 0.946 18.983 1.00 96.06 93 LEU A O 1
ATOM 721 N N . GLU A 1 94 ? -1.427 0.353 17.868 1.00 96.38 94 GLU A N 1
ATOM 722 C CA . GLU A 1 94 ? -0.637 -0.040 19.044 1.00 96.38 94 GLU A CA 1
ATOM 723 C C . GLU A 1 94 ? -0.527 1.119 20.047 1.00 96.38 94 GLU A C 1
ATOM 725 O O . GLU A 1 94 ? -0.976 0.986 21.185 1.00 96.38 94 GLU A O 1
ATOM 730 N N . ASP A 1 95 ? -0.096 2.304 19.595 1.00 96.94 95 ASP A N 1
ATOM 731 C CA . ASP A 1 95 ? 0.015 3.506 20.438 1.00 96.94 95 ASP A CA 1
ATOM 732 C C . ASP A 1 95 ? -1.297 3.881 21.153 1.00 96.94 95 ASP A C 1
ATOM 734 O O . ASP A 1 95 ? -1.282 4.449 22.250 1.00 96.94 95 ASP A O 1
ATOM 738 N N . LEU A 1 96 ? -2.441 3.682 20.492 1.00 97.81 96 LEU A N 1
ATOM 739 C CA . LEU A 1 96 ? -3.761 4.016 21.030 1.00 97.81 96 LEU A CA 1
ATOM 740 C C . LEU A 1 96 ? -4.311 2.909 21.932 1.00 97.81 96 LEU A C 1
ATOM 742 O O . LEU A 1 96 ? -5.006 3.213 22.901 1.00 97.81 96 LEU A O 1
ATOM 746 N N . LEU A 1 97 ? -4.002 1.647 21.628 1.00 96.38 97 LEU A N 1
ATOM 747 C CA . LEU A 1 97 ? -4.343 0.498 22.463 1.00 96.38 97 LEU A CA 1
ATOM 748 C C . LEU A 1 97 ? -3.600 0.563 23.798 1.00 96.38 97 LEU A C 1
ATOM 750 O O . LEU A 1 97 ? -4.240 0.405 24.834 1.00 96.38 97 LEU A O 1
ATOM 754 N N . ASP A 1 98 ? -2.310 0.901 23.783 1.00 97.75 98 ASP A N 1
ATOM 755 C CA . ASP A 1 98 ? -1.491 1.076 24.991 1.00 97.75 98 ASP A CA 1
ATOM 756 C C . ASP A 1 98 ? -2.017 2.190 25.909 1.00 97.75 98 ASP A C 1
ATOM 758 O O . ASP A 1 98 ? -1.847 2.152 27.127 1.00 97.75 98 ASP A O 1
ATOM 762 N N . LYS A 1 99 ? -2.684 3.189 25.325 1.00 97.88 99 LYS A N 1
ATOM 763 C CA . LYS A 1 99 ? -3.326 4.302 26.045 1.00 97.88 99 LYS A CA 1
ATOM 764 C C . LYS A 1 99 ? -4.782 4.025 26.410 1.00 97.88 99 LYS A C 1
ATOM 766 O O . LYS A 1 99 ? -5.425 4.896 26.993 1.00 97.88 99 LYS A O 1
ATOM 771 N N . GLU A 1 100 ? -5.314 2.866 26.023 1.00 97.19 100 GLU A N 1
ATOM 772 C CA . GLU A 1 100 ? -6.733 2.513 26.125 1.00 97.19 100 GLU A CA 1
ATOM 773 C C . GLU A 1 100 ? -7.673 3.564 25.481 1.00 97.19 100 GLU A C 1
ATOM 775 O O . GLU A 1 100 ? -8.840 3.712 25.857 1.00 97.19 100 GLU A O 1
ATOM 780 N N . ASP A 1 101 ? -7.190 4.301 24.472 1.00 97.88 101 ASP A N 1
ATOM 781 C CA . ASP A 1 101 ? -7.912 5.411 23.844 1.00 97.88 101 ASP A CA 1
ATOM 782 C C . ASP A 1 101 ? -8.856 4.925 22.734 1.00 97.88 101 ASP A C 1
ATOM 784 O O . ASP A 1 101 ? -8.619 5.066 21.530 1.00 97.88 101 ASP A O 1
ATOM 788 N N . LEU A 1 102 ? -9.990 4.362 23.149 1.00 95.94 102 LEU A N 1
ATOM 789 C CA . LEU A 1 102 ? -11.032 3.892 22.232 1.00 95.94 102 LEU A CA 1
ATOM 790 C C . LEU A 1 102 ? -11.600 5.014 21.343 1.00 95.94 102 LEU A C 1
ATOM 792 O O . LEU A 1 102 ? -12.006 4.756 20.204 1.00 95.94 102 LEU A O 1
ATOM 796 N N . ALA A 1 103 ? -11.645 6.254 21.841 1.00 96.31 103 ALA A N 1
ATOM 797 C CA . ALA A 1 103 ? -12.124 7.394 21.066 1.00 96.31 103 ALA A CA 1
ATOM 798 C C . ALA A 1 103 ? -11.144 7.723 19.932 1.00 96.31 103 ALA A C 1
ATOM 800 O O . ALA A 1 103 ? -11.573 7.883 18.784 1.00 96.31 103 ALA A O 1
ATOM 801 N N . GLY A 1 104 ? -9.846 7.729 20.235 1.00 96.88 104 GLY A N 1
ATOM 802 C CA . GLY A 1 104 ? -8.763 7.873 19.272 1.00 96.88 104 GLY A CA 1
ATOM 803 C C . GLY A 1 104 ? -8.753 6.759 18.228 1.00 96.88 104 GLY A C 1
ATOM 804 O O . GLY A 1 104 ? -8.667 7.056 17.038 1.00 96.88 104 GLY A O 1
ATOM 805 N N . ILE A 1 105 ? -8.955 5.493 18.623 1.00 97.12 105 ILE A N 1
ATOM 806 C CA . ILE A 1 105 ? -9.057 4.368 17.670 1.00 97.12 105 ILE A CA 1
ATOM 807 C C . ILE A 1 105 ? -10.229 4.586 16.711 1.00 97.12 105 ILE A C 1
ATOM 809 O O . ILE A 1 105 ? -10.085 4.456 15.492 1.00 97.12 105 ILE A O 1
ATOM 813 N N . ASN A 1 106 ? -11.402 4.946 17.238 1.00 95.56 106 ASN A N 1
ATOM 814 C CA . ASN A 1 106 ? -12.564 5.207 16.396 1.00 95.56 106 ASN A CA 1
ATOM 815 C C . ASN A 1 106 ? -12.319 6.387 15.442 1.00 95.56 106 ASN A C 1
ATOM 817 O O . ASN A 1 106 ? -12.670 6.287 14.267 1.00 95.56 106 ASN A O 1
ATOM 821 N N . ALA A 1 107 ? -11.715 7.479 15.919 1.00 94.69 107 ALA A N 1
ATOM 822 C CA . ALA A 1 107 ? -11.383 8.638 15.095 1.00 94.69 107 ALA A CA 1
ATOM 823 C C . ALA A 1 107 ? -10.374 8.285 13.990 1.00 94.69 107 ALA A C 1
ATOM 825 O O . ALA A 1 107 ? -10.599 8.629 12.829 1.00 94.69 107 ALA A O 1
ATOM 826 N N . LEU A 1 108 ? -9.319 7.534 14.327 1.00 95.50 108 LEU A N 1
ATOM 827 C CA . LEU A 1 108 ? -8.303 7.065 13.387 1.00 95.50 108 LEU A CA 1
ATOM 828 C C . LEU A 1 108 ? -8.928 6.229 12.267 1.00 95.50 108 LEU A C 1
ATOM 830 O O . LEU A 1 108 ? -8.755 6.550 11.092 1.00 95.50 108 LEU A O 1
ATOM 834 N N . ILE A 1 109 ? -9.691 5.189 12.616 1.00 95.94 109 ILE A N 1
ATOM 835 C CA . ILE A 1 109 ? -10.296 4.284 11.629 1.00 95.94 109 ILE A CA 1
ATOM 836 C C . ILE A 1 109 ? -11.330 5.005 10.770 1.00 9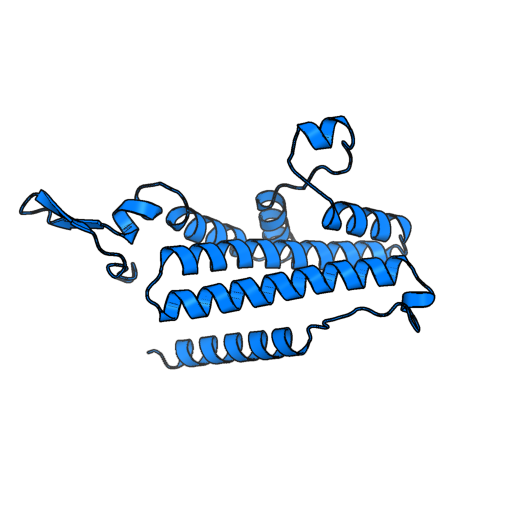5.94 109 ILE A C 1
ATOM 838 O O . ILE A 1 109 ? -11.389 4.779 9.561 1.00 95.94 109 ILE A O 1
ATOM 842 N N . MET A 1 110 ? -12.130 5.893 11.365 1.00 92.88 110 MET A N 1
ATOM 843 C CA . MET A 1 110 ? -13.094 6.695 10.614 1.00 92.88 110 MET A CA 1
ATOM 844 C C . MET A 1 110 ? -12.405 7.619 9.615 1.00 92.88 110 MET A C 1
ATOM 846 O O . MET A 1 110 ? -12.787 7.626 8.448 1.00 92.88 110 MET A O 1
ATOM 850 N N . ASN A 1 111 ? -11.378 8.359 10.038 1.00 92.88 111 ASN A N 1
ATOM 851 C CA . ASN A 1 111 ? -10.630 9.216 9.125 1.00 92.88 111 ASN A CA 1
ATOM 852 C C . ASN A 1 111 ? -9.992 8.379 8.008 1.00 92.88 111 ASN A C 1
ATOM 854 O O . ASN A 1 111 ? -10.225 8.649 6.836 1.00 92.88 111 ASN A O 1
ATOM 858 N N . ARG A 1 112 ? -9.271 7.304 8.342 1.00 92.44 112 ARG A N 1
ATOM 859 C CA . ARG A 1 112 ? -8.593 6.459 7.348 1.00 92.44 112 ARG A CA 1
ATOM 860 C C . ARG A 1 112 ? -9.550 5.804 6.344 1.00 92.44 112 ARG A C 1
ATOM 862 O O . ARG A 1 112 ? -9.212 5.713 5.170 1.00 92.44 112 ARG A O 1
ATOM 869 N N . SER A 1 113 ? -10.756 5.430 6.770 1.00 92.81 113 SER A N 1
ATOM 870 C CA . SER A 1 113 ? -11.764 4.814 5.892 1.00 92.81 113 SER A CA 1
ATOM 871 C C . SER A 1 113 ? -12.415 5.794 4.910 1.00 92.81 113 SER A C 1
ATOM 873 O O . SER A 1 113 ? -12.850 5.376 3.841 1.00 92.81 113 SER A O 1
ATOM 875 N N . PHE A 1 114 ? -12.528 7.075 5.276 1.00 90.69 114 PHE A N 1
ATOM 876 C CA . PHE A 1 114 ? -13.357 8.048 4.549 1.00 90.69 114 PHE A CA 1
ATOM 877 C C . PHE A 1 114 ? -12.614 9.329 4.156 1.00 90.69 114 PHE A C 1
ATOM 879 O O . PHE A 1 114 ? -13.242 10.301 3.736 1.00 90.69 114 PHE A O 1
ATOM 886 N N . SER A 1 115 ? -11.292 9.358 4.312 1.00 93.19 115 SER A N 1
ATOM 887 C CA . SER A 1 115 ? -10.513 10.545 3.981 1.00 93.19 115 SER A CA 1
ATOM 888 C C . SER A 1 115 ? -10.378 10.766 2.473 1.00 93.19 115 SER A C 1
ATOM 890 O O . SER A 1 115 ? -10.349 9.825 1.682 1.00 93.19 115 SER A O 1
ATOM 892 N N . THR A 1 116 ? -10.280 12.031 2.069 1.00 93.38 116 THR A N 1
ATOM 893 C CA . THR A 1 116 ? -10.165 12.452 0.670 1.00 93.38 116 THR A CA 1
ATOM 894 C C . THR A 1 116 ? -9.285 13.696 0.524 1.00 93.38 116 THR A C 1
ATOM 896 O O . THR A 1 116 ? -8.995 14.402 1.494 1.00 93.38 116 THR A O 1
ATOM 899 N N . ARG A 1 117 ? -8.844 13.966 -0.708 1.00 92.88 117 ARG A N 1
ATOM 900 C CA . ARG A 1 117 ? -8.217 15.236 -1.113 1.00 92.88 117 ARG A CA 1
ATOM 901 C C . ARG A 1 117 ? -9.151 16.133 -1.933 1.00 92.88 117 ARG A C 1
ATOM 903 O O . ARG A 1 117 ? -8.720 17.200 -2.348 1.00 92.88 117 ARG A O 1
ATOM 910 N N . ASP A 1 118 ? -10.387 15.702 -2.176 1.00 94.38 118 ASP A N 1
ATOM 911 C CA . ASP A 1 118 ? -11.394 16.469 -2.914 1.00 94.38 118 ASP A CA 1
ATOM 912 C C . ASP A 1 118 ? -11.761 17.757 -2.158 1.00 94.38 118 ASP A C 1
ATOM 914 O O . ASP A 1 118 ? -12.394 17.717 -1.104 1.00 94.38 118 ASP A O 1
ATOM 918 N N . GLU A 1 119 ? -11.352 18.906 -2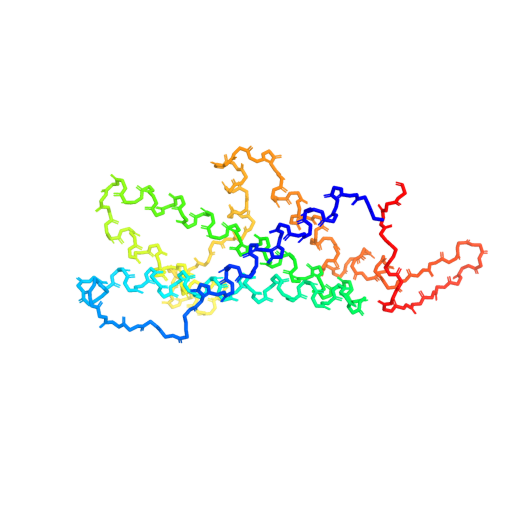.694 1.00 94.56 119 GLU A N 1
ATOM 919 C CA . GLU A 1 119 ? -11.546 20.207 -2.053 1.00 94.56 119 GLU A CA 1
ATOM 920 C C . GLU A 1 119 ? -13.022 20.590 -1.903 1.00 94.56 119 GLU A C 1
ATOM 922 O O . GLU A 1 119 ? -13.384 21.231 -0.914 1.00 94.56 119 GLU A O 1
ATOM 927 N N . ASP A 1 120 ? -13.888 20.184 -2.835 1.00 94.44 120 ASP A N 1
ATOM 928 C CA . ASP A 1 120 ? -15.317 20.489 -2.763 1.00 94.44 120 ASP A CA 1
ATOM 929 C C . ASP A 1 120 ? -15.999 19.669 -1.669 1.00 94.44 120 ASP A C 1
ATOM 931 O O . ASP A 1 120 ? -16.829 20.194 -0.918 1.00 94.44 120 ASP A O 1
ATOM 935 N N . TRP A 1 121 ? -15.588 18.411 -1.500 1.00 91.31 121 TRP A N 1
ATOM 936 C CA . TRP A 1 121 ? -16.013 17.601 -0.361 1.00 91.31 121 TRP A CA 1
ATOM 937 C C . TRP A 1 121 ? -15.517 18.188 0.969 1.00 91.31 121 TRP A C 1
ATOM 939 O O . TRP A 1 121 ? -16.279 18.307 1.934 1.00 91.31 121 TRP A O 1
ATOM 949 N N . LEU A 1 122 ? -14.251 18.612 1.020 1.00 94.44 122 LEU A N 1
ATOM 950 C CA . LEU A 1 122 ? -13.610 19.122 2.236 1.00 94.44 122 LEU A CA 1
ATOM 951 C C . LEU A 1 122 ? -14.166 20.468 2.717 1.00 94.44 122 LEU A C 1
ATOM 953 O O . LEU A 1 122 ? -14.080 20.749 3.911 1.00 94.44 122 LEU A O 1
ATOM 957 N N . LYS A 1 123 ? -14.795 21.271 1.849 1.00 94.75 123 LYS A N 1
ATOM 958 C CA . LYS A 1 123 ? -15.544 22.471 2.277 1.00 94.75 123 LYS A CA 1
ATOM 959 C C . LYS A 1 123 ? -16.662 22.131 3.266 1.00 94.75 123 LYS A C 1
ATOM 961 O O . LYS A 1 123 ? -16.930 22.915 4.170 1.00 94.75 123 LYS A O 1
ATOM 966 N N . ASN A 1 124 ? -17.293 20.968 3.097 1.00 93.31 124 ASN A N 1
ATOM 967 C CA . ASN A 1 124 ? -18.382 20.501 3.956 1.00 93.31 124 ASN A CA 1
ATOM 968 C C . ASN A 1 124 ? -17.888 19.586 5.088 1.00 93.31 124 ASN A C 1
ATOM 970 O O . ASN A 1 124 ? -18.522 19.518 6.139 1.00 93.31 124 ASN A O 1
ATOM 974 N N . TYR A 1 125 ? -16.760 18.898 4.885 1.00 90.81 125 TYR A N 1
ATOM 975 C CA . TYR A 1 125 ? -16.206 17.913 5.819 1.00 90.81 125 TYR A CA 1
ATOM 976 C C . TYR A 1 125 ? -14.687 18.090 6.002 1.00 90.81 125 TYR A C 1
ATOM 978 O O . TYR A 1 125 ? -13.914 17.239 5.555 1.00 90.81 125 TYR A O 1
ATOM 986 N N . PRO A 1 126 ? -14.224 19.171 6.654 1.00 88.69 126 PRO A N 1
ATOM 987 C CA . PRO A 1 126 ? -12.795 19.491 6.742 1.00 88.69 126 PRO A CA 1
ATOM 988 C C . PRO A 1 126 ? -11.966 18.406 7.452 1.00 88.69 126 PRO A C 1
ATOM 990 O O . PRO A 1 126 ? -10.824 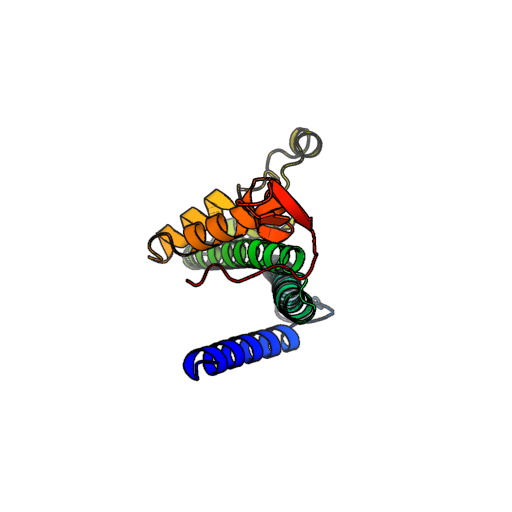18.150 7.068 1.00 88.69 126 PRO A O 1
ATOM 993 N N . ASP A 1 127 ? -12.556 17.700 8.419 1.00 87.38 127 ASP A N 1
ATOM 994 C CA . ASP A 1 127 ? -11.896 16.625 9.177 1.00 87.38 127 ASP A CA 1
ATOM 995 C C . ASP A 1 127 ? -11.694 15.330 8.363 1.00 87.38 127 ASP A C 1
ATOM 997 O O . ASP A 1 127 ? -11.009 14.402 8.801 1.00 87.38 127 ASP A O 1
ATOM 1001 N N . ALA A 1 128 ? -12.262 15.257 7.153 1.00 89.75 128 ALA A N 1
ATOM 1002 C CA . ALA A 1 128 ? -12.062 14.153 6.217 1.00 89.75 128 ALA A CA 1
ATOM 1003 C C . ALA A 1 128 ? -10.806 14.337 5.346 1.00 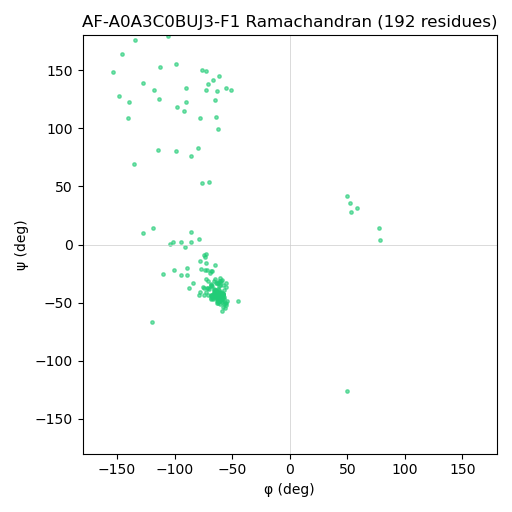89.75 128 ALA A C 1
ATOM 1005 O O . ALA A 1 128 ? -10.619 13.611 4.372 1.00 89.75 128 ALA A O 1
ATOM 1006 N N . LYS A 1 129 ? -9.929 15.301 5.647 1.00 93.12 129 LYS A N 1
ATOM 1007 C CA . LYS A 1 129 ? -8.715 15.513 4.854 1.00 93.12 129 LYS A CA 1
ATOM 1008 C C . LYS A 1 129 ? -7.769 14.318 4.965 1.00 93.12 129 LYS A C 1
ATOM 1010 O O . LYS A 1 129 ? -7.358 13.930 6.058 1.00 93.12 129 LYS A O 1
ATOM 1015 N N . ALA A 1 130 ? -7.404 13.755 3.817 1.00 93.31 130 ALA A N 1
ATOM 1016 C CA . ALA A 1 130 ? -6.424 12.682 3.733 1.00 93.31 130 ALA A CA 1
ATOM 1017 C C . ALA A 1 130 ? -5.012 13.198 4.029 1.00 93.31 130 ALA A C 1
ATOM 1019 O O . ALA A 1 130 ? -4.592 14.252 3.537 1.00 93.31 130 ALA A O 1
ATOM 1020 N N . VAL A 1 131 ? -4.262 12.411 4.799 1.00 92.88 131 VAL A N 1
ATOM 1021 C CA . VAL A 1 131 ? -2.818 12.603 4.966 1.00 92.88 131 VAL A CA 1
ATOM 1022 C C . VAL A 1 131 ? -2.138 12.321 3.624 1.00 92.88 131 VAL A C 1
ATOM 1024 O O . VAL A 1 131 ? -2.563 11.441 2.875 1.00 92.88 131 VAL A O 1
ATOM 1027 N N . ASN A 1 132 ? -1.107 13.095 3.283 1.00 95.06 132 ASN A N 1
ATOM 1028 C CA . ASN A 1 132 ? -0.322 12.830 2.082 1.00 95.06 132 ASN A CA 1
ATOM 1029 C C . ASN A 1 132 ? 0.373 11.464 2.217 1.00 95.06 132 ASN A C 1
ATOM 1031 O O . ASN A 1 132 ? 0.992 11.193 3.241 1.00 95.06 132 ASN A O 1
ATOM 1035 N N . VAL A 1 133 ? 0.281 10.622 1.187 1.00 95.75 133 VAL A N 1
ATOM 1036 C CA . VAL A 1 133 ? 0.906 9.295 1.194 1.00 95.75 133 VAL A CA 1
ATOM 1037 C C . VAL A 1 133 ? 2.428 9.359 1.341 1.00 95.75 133 VAL A C 1
ATOM 1039 O O . VAL A 1 133 ? 2.990 8.506 2.012 1.00 95.75 133 VAL A O 1
ATOM 1042 N N . LEU A 1 134 ? 3.089 10.395 0.813 1.00 97.00 134 LEU A N 1
ATOM 1043 C CA . LEU A 1 134 ? 4.530 10.591 1.000 1.00 97.00 134 LEU A CA 1
ATOM 1044 C C . LEU A 1 134 ? 4.872 10.843 2.469 1.00 97.00 134 LEU A C 1
ATOM 1046 O O . LEU A 1 134 ? 5.788 10.226 2.984 1.00 97.00 134 LEU A O 1
ATOM 1050 N N . THR A 1 135 ? 4.060 11.636 3.172 1.00 97.19 135 THR A N 1
ATOM 1051 C CA . THR A 1 135 ? 4.217 11.843 4.620 1.00 97.19 135 THR A CA 1
ATOM 1052 C C . THR A 1 135 ? 4.022 10.544 5.406 1.00 97.19 135 THR A C 1
ATOM 1054 O O . THR A 1 135 ? 4.657 10.345 6.435 1.00 97.19 135 THR A O 1
ATOM 1057 N N . ILE A 1 136 ? 3.143 9.648 4.939 1.00 97.50 136 ILE A N 1
ATOM 1058 C CA . ILE A 1 136 ? 2.987 8.314 5.538 1.00 97.50 136 ILE A CA 1
ATOM 1059 C C . ILE A 1 136 ? 4.240 7.469 5.283 1.00 97.50 136 ILE A C 1
ATOM 1061 O O . ILE A 1 136 ? 4.736 6.846 6.212 1.00 97.50 136 ILE A O 1
ATOM 1065 N N . ILE A 1 137 ? 4.758 7.458 4.053 1.00 98.12 137 ILE A N 1
ATOM 1066 C CA . ILE A 1 137 ? 5.957 6.696 3.674 1.00 98.12 137 ILE A CA 1
ATOM 1067 C C . ILE A 1 137 ? 7.186 7.173 4.455 1.00 98.12 137 ILE A C 1
ATOM 1069 O O . ILE A 1 137 ? 7.868 6.348 5.050 1.00 98.12 137 ILE A O 1
ATOM 1073 N N . GLU A 1 138 ? 7.427 8.484 4.506 1.00 97.38 138 GLU A N 1
ATOM 1074 C CA . GLU A 1 138 ? 8.506 9.098 5.292 1.00 97.38 138 GLU A CA 1
ATOM 1075 C C . GLU A 1 138 ? 8.384 8.715 6.769 1.00 97.38 138 GLU A C 1
ATOM 1077 O O . GLU A 1 138 ? 9.338 8.233 7.371 1.00 97.38 138 GLU A O 1
ATOM 1082 N N . GLY A 1 139 ? 7.176 8.828 7.330 1.00 97.12 139 GLY A N 1
ATOM 1083 C CA . GLY A 1 139 ? 6.923 8.413 8.703 1.00 97.12 139 GLY A CA 1
ATOM 1084 C C . GLY A 1 139 ? 7.176 6.921 8.931 1.00 97.12 139 GLY A C 1
ATOM 1085 O O . GLY A 1 139 ? 7.647 6.547 9.998 1.00 97.12 139 GLY A O 1
ATOM 1086 N N . VAL A 1 140 ? 6.879 6.046 7.971 1.00 97.56 140 VAL A N 1
ATOM 1087 C CA . VAL A 1 140 ? 7.191 4.613 8.090 1.00 97.56 140 VAL A CA 1
ATOM 1088 C C . VAL A 1 140 ? 8.698 4.374 8.052 1.00 97.56 140 VAL A C 1
ATOM 1090 O O . VAL A 1 140 ? 9.192 3.618 8.884 1.00 97.56 140 VAL A O 1
ATOM 1093 N N . ASP A 1 141 ? 9.430 5.033 7.152 1.00 97.38 141 ASP A N 1
ATOM 1094 C CA . ASP A 1 141 ? 10.891 4.919 7.107 1.00 97.38 141 ASP A CA 1
ATOM 1095 C C . ASP A 1 141 ? 11.533 5.342 8.436 1.00 97.38 141 ASP A C 1
ATOM 1097 O O . ASP A 1 141 ? 12.394 4.630 8.953 1.00 97.38 141 ASP A O 1
ATOM 1101 N N . GLU A 1 142 ? 11.077 6.461 9.007 1.00 96.44 142 GLU A N 1
ATOM 1102 C CA . GLU A 1 142 ? 11.551 6.979 10.294 1.00 96.44 142 GLU A CA 1
ATOM 1103 C C . GLU A 1 142 ? 11.184 6.062 11.469 1.00 96.44 142 GLU A C 1
ATOM 1105 O O . GLU A 1 142 ? 12.024 5.776 12.314 1.00 96.44 142 GLU A O 1
ATOM 1110 N N . ASN A 1 143 ? 9.937 5.588 11.540 1.00 94.94 143 ASN A N 1
ATOM 1111 C CA . ASN A 1 143 ? 9.453 4.820 12.693 1.00 94.94 143 ASN A CA 1
ATOM 1112 C C . ASN A 1 143 ? 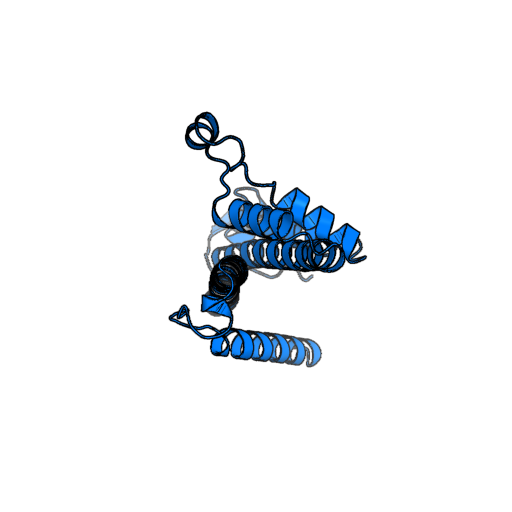9.920 3.355 12.708 1.00 94.94 143 ASN A C 1
ATOM 1114 O O . ASN A 1 143 ? 9.763 2.688 13.730 1.00 94.94 143 ASN A O 1
ATOM 1118 N N . HIS A 1 144 ? 10.437 2.841 11.591 1.00 93.12 144 HIS A N 1
ATOM 1119 C CA . HIS A 1 144 ? 10.898 1.455 11.460 1.00 93.12 144 HIS A CA 1
ATOM 1120 C C . HIS A 1 144 ? 12.395 1.344 11.133 1.00 93.12 144 HIS A C 1
ATOM 1122 O O . HIS A 1 144 ? 12.838 0.267 10.737 1.00 93.12 144 HIS A O 1
ATOM 1128 N N . ASP A 1 145 ? 13.159 2.434 11.281 1.00 94.06 145 ASP A N 1
ATOM 1129 C CA . ASP A 1 145 ? 14.602 2.490 11.007 1.00 94.06 145 ASP A CA 1
ATOM 1130 C C . ASP A 1 145 ? 14.971 1.917 9.623 1.00 94.06 145 ASP A C 1
ATOM 1132 O O . ASP A 1 145 ? 15.947 1.184 9.460 1.00 94.06 145 ASP A O 1
ATOM 1136 N N . LEU A 1 146 ? 14.169 2.231 8.598 1.00 93.06 146 LEU A N 1
ATOM 1137 C CA . LEU A 1 146 ? 14.359 1.693 7.244 1.00 93.06 146 LEU A CA 1
ATOM 1138 C C . LEU A 1 146 ? 15.344 2.513 6.402 1.00 93.06 146 LEU A C 1
ATOM 1140 O O . LEU A 1 146 ? 15.530 2.213 5.226 1.00 93.06 146 LEU A O 1
ATOM 1144 N N . GLU A 1 147 ? 15.951 3.560 6.967 1.00 95.06 147 GLU A N 1
ATOM 1145 C CA . GLU A 1 147 ? 16.976 4.392 6.314 1.00 95.06 147 GLU A CA 1
ATOM 1146 C C . GLU A 1 147 ? 16.556 4.935 4.928 1.00 95.06 147 GLU A C 1
ATOM 1148 O O . GLU A 1 147 ? 17.363 5.039 4.004 1.00 95.06 147 GLU A O 1
ATOM 1153 N N . GLY A 1 148 ? 15.274 5.279 4.758 1.00 94.00 148 GLY A N 1
ATOM 1154 C CA . GLY A 1 148 ? 14.748 5.785 3.485 1.00 94.00 148 GLY A CA 1
ATOM 1155 C C . GLY A 1 148 ? 14.500 4.702 2.427 1.00 94.00 148 GLY A C 1
ATOM 1156 O O . GLY A 1 148 ? 14.336 5.013 1.246 1.00 94.00 148 GLY A O 1
ATOM 1157 N N . MET A 1 149 ? 14.498 3.422 2.805 1.00 94.62 149 MET A N 1
ATOM 1158 C CA . MET A 1 149 ? 14.271 2.314 1.877 1.00 94.62 149 MET A CA 1
ATOM 1159 C C . MET A 1 149 ? 12.914 2.436 1.173 1.00 94.62 149 MET A C 1
ATOM 1161 O O . MET A 1 149 ? 12.845 2.292 -0.051 1.00 94.62 149 MET A O 1
ATOM 1165 N N . LEU A 1 150 ? 11.830 2.690 1.910 1.00 95.38 150 LEU A N 1
ATOM 1166 C CA . LEU A 1 150 ? 10.482 2.694 1.346 1.00 95.38 150 LEU A CA 1
ATOM 1167 C C . LEU A 1 150 ? 10.263 3.909 0.440 1.00 95.38 150 LEU A C 1
ATOM 1169 O O . LEU A 1 150 ? 9.744 3.763 -0.670 1.00 95.38 150 LEU A O 1
ATOM 1173 N N . SER A 1 151 ? 10.710 5.087 0.878 1.00 96.44 151 SER A N 1
ATOM 1174 C CA . SER A 1 151 ? 10.727 6.311 0.070 1.00 96.44 151 SER A CA 1
ATOM 1175 C C . SER A 1 151 ? 11.602 6.166 -1.177 1.00 96.44 151 SER A C 1
ATOM 1177 O O . SER A 1 151 ? 11.168 6.545 -2.264 1.00 96.44 151 SER A O 1
ATOM 1179 N N . GLY A 1 152 ? 12.776 5.538 -1.074 1.00 96.19 152 GLY A N 1
ATOM 1180 C CA . GLY A 1 152 ? 13.660 5.260 -2.209 1.00 96.19 152 GLY A CA 1
ATOM 1181 C C . GLY A 1 152 ? 13.034 4.331 -3.256 1.00 96.19 152 GLY A C 1
ATOM 1182 O O . GLY A 1 152 ? 13.096 4.609 -4.461 1.00 96.19 152 GLY A O 1
ATOM 1183 N N . TYR A 1 153 ? 12.369 3.256 -2.815 1.00 94.19 153 TYR A N 1
ATOM 1184 C CA . TYR A 1 153 ? 11.606 2.377 -3.708 1.00 94.19 153 TYR A CA 1
ATOM 1185 C C . TYR A 1 153 ? 10.423 3.104 -4.350 1.00 94.19 153 TYR A C 1
ATOM 1187 O O . TYR A 1 153 ? 10.225 2.994 -5.562 1.00 94.19 153 TYR A O 1
ATOM 1195 N N . HIS A 1 154 ? 9.651 3.869 -3.571 1.00 97.31 154 HIS A N 1
ATOM 1196 C CA . HIS A 1 154 ? 8.533 4.657 -4.095 1.00 97.31 154 HIS A CA 1
ATOM 1197 C C . HIS A 1 154 ? 8.994 5.667 -5.148 1.00 97.31 154 HIS A C 1
ATOM 1199 O O . HIS A 1 154 ? 8.392 5.730 -6.221 1.00 97.31 154 HIS A O 1
ATOM 1205 N N . ALA A 1 155 ? 10.077 6.401 -4.885 1.00 95.94 155 ALA A N 1
ATOM 1206 C CA . ALA A 1 155 ? 10.642 7.376 -5.812 1.00 95.94 155 ALA A CA 1
ATOM 1207 C C . ALA A 1 155 ? 11.070 6.708 -7.125 1.00 95.94 155 ALA A C 1
ATOM 1209 O O . ALA A 1 155 ? 10.669 7.144 -8.202 1.00 95.94 155 ALA A O 1
ATOM 1210 N N . SER A 1 156 ? 11.785 5.584 -7.036 1.00 93.56 156 SER A N 1
ATOM 1211 C CA . SER A 1 156 ? 12.251 4.833 -8.208 1.00 93.56 156 SER A CA 1
ATOM 1212 C C . SER A 1 156 ? 11.093 4.305 -9.065 1.00 93.56 156 SER A C 1
ATOM 1214 O O . SER A 1 156 ? 11.120 4.401 -10.291 1.00 93.56 156 SER A O 1
ATOM 1216 N N . LEU A 1 157 ? 10.036 3.781 -8.434 1.00 95.38 157 LEU A N 1
ATOM 1217 C CA . LEU A 1 157 ? 8.825 3.352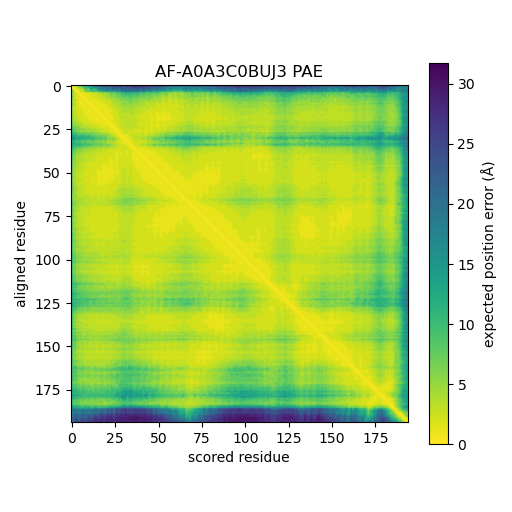 -9.142 1.00 95.38 157 LEU A CA 1
ATOM 1218 C C . LEU A 1 157 ? 8.059 4.544 -9.731 1.00 95.38 157 LEU A C 1
ATOM 1220 O O . LEU A 1 157 ? 7.464 4.428 -10.801 1.00 95.38 157 LEU A O 1
ATOM 1224 N N . SER A 1 158 ? 8.066 5.687 -9.045 1.00 95.56 158 SER A N 1
ATOM 1225 C CA . SER A 1 158 ? 7.398 6.910 -9.492 1.00 95.56 158 SER A CA 1
ATOM 1226 C C . SER A 1 158 ? 8.027 7.486 -10.756 1.00 95.56 158 SER A C 1
ATOM 1228 O O . SER A 1 158 ? 7.280 7.897 -11.640 1.00 95.56 158 SER A O 1
ATOM 1230 N N . GLU A 1 159 ? 9.354 7.434 -10.906 1.00 93.12 159 GLU A N 1
ATOM 1231 C CA . GLU A 1 159 ? 10.031 7.857 -12.143 1.00 93.12 159 GLU A CA 1
ATOM 1232 C C . GLU A 1 159 ? 9.521 7.097 -13.374 1.00 93.12 159 GLU A C 1
ATOM 1234 O O . GLU A 1 159 ? 9.269 7.691 -14.416 1.00 93.12 159 GLU A O 1
ATOM 1239 N N . LEU A 1 160 ? 9.258 5.797 -13.233 1.00 91.06 160 LEU A N 1
ATOM 1240 C CA . LEU A 1 160 ? 8.689 4.974 -14.305 1.00 91.06 160 LEU A CA 1
ATOM 1241 C C . LEU A 1 160 ? 7.175 5.183 -14.495 1.00 91.06 160 LEU A C 1
ATOM 1243 O O . LEU A 1 160 ? 6.638 4.858 -15.550 1.00 91.06 160 LEU A O 1
ATOM 1247 N N . CYS A 1 161 ? 6.469 5.693 -13.483 1.00 92.62 161 CYS A N 1
ATOM 1248 C CA . CYS A 1 161 ? 5.024 5.939 -13.547 1.00 92.62 161 CYS A CA 1
ATOM 1249 C C . CYS A 1 161 ? 4.667 7.332 -14.078 1.00 92.62 161 CYS A C 1
ATOM 1251 O O . CYS A 1 161 ? 3.551 7.539 -14.560 1.00 92.62 161 CYS A O 1
ATOM 1253 N N . HIS A 1 162 ? 5.554 8.312 -13.918 1.00 92.31 162 HIS A N 1
ATOM 1254 C CA . HIS A 1 162 ? 5.308 9.680 -14.352 1.00 92.31 162 HIS A CA 1
ATOM 1255 C C . HIS A 1 162 ? 5.454 9.809 -15.872 1.00 92.31 162 HIS A C 1
ATOM 1257 O O . HIS A 1 162 ? 6.272 9.119 -16.474 1.00 92.31 162 HIS A O 1
ATOM 1263 N N . PRO A 1 163 ? 4.729 10.737 -16.522 1.00 89.62 163 PRO A N 1
ATOM 1264 C CA . PRO A 1 163 ? 4.925 11.045 -17.937 1.00 89.62 163 PRO A CA 1
ATOM 1265 C C . PRO A 1 163 ? 6.195 11.894 -18.135 1.00 89.62 163 PRO A C 1
ATOM 1267 O O . PRO A 1 163 ? 6.155 12.970 -18.727 1.00 89.62 163 PRO A O 1
ATOM 1270 N N . ASN A 1 164 ? 7.318 11.423 -17.599 1.00 89.88 164 ASN A N 1
ATOM 1271 C CA . ASN A 1 164 ? 8.650 11.975 -17.781 1.00 89.88 164 ASN A CA 1
ATOM 1272 C C . ASN A 1 164 ? 9.459 11.069 -18.723 1.00 89.88 164 ASN A C 1
ATOM 1274 O O . ASN A 1 164 ? 8.972 10.030 -19.180 1.00 89.88 164 ASN A O 1
ATOM 1278 N N . ARG A 1 165 ? 10.714 11.451 -18.995 1.00 87.94 165 ARG A N 1
ATOM 1279 C CA . ARG A 1 165 ? 11.598 10.715 -19.907 1.00 87.94 165 ARG A CA 1
ATOM 1280 C C . ARG A 1 165 ? 11.547 9.206 -19.672 1.00 87.94 165 ARG A C 1
ATOM 1282 O O . ARG A 1 165 ? 11.403 8.476 -20.651 1.00 87.94 165 ARG A O 1
ATOM 1289 N N . ASP A 1 166 ? 11.666 8.765 -18.427 1.00 86.94 166 ASP A N 1
ATOM 1290 C CA . ASP A 1 166 ? 11.791 7.353 -18.092 1.00 86.94 166 ASP A CA 1
ATOM 1291 C C . ASP A 1 166 ? 10.447 6.637 -18.241 1.00 86.94 166 ASP A C 1
ATOM 1293 O O . ASP A 1 166 ? 10.397 5.597 -18.896 1.00 86.94 166 ASP A O 1
ATOM 1297 N N . GLY A 1 167 ? 9.345 7.238 -17.782 1.00 88.31 167 GLY A N 1
ATOM 1298 C CA . GLY A 1 167 ? 8.002 6.661 -17.907 1.00 88.31 167 GLY A CA 1
ATOM 1299 C C . GLY A 1 167 ? 7.366 6.701 -19.306 1.00 88.31 167 GLY A C 1
ATOM 1300 O O . GLY A 1 167 ? 6.340 6.057 -19.525 1.00 88.31 167 GLY A O 1
ATOM 1301 N N . HIS A 1 168 ? 7.954 7.400 -20.288 1.00 88.50 168 HIS A N 1
ATOM 1302 C CA . HIS A 1 168 ? 7.537 7.287 -21.696 1.00 88.50 168 HIS A CA 1
ATOM 1303 C C . HIS A 1 168 ? 8.650 6.798 -22.631 1.00 88.50 168 HIS A C 1
ATOM 1305 O O . HIS A 1 168 ? 8.556 5.712 -23.198 1.00 88.50 168 HIS A O 1
ATOM 1311 N N . LEU A 1 169 ? 9.714 7.579 -22.829 1.00 88.50 169 LEU A N 1
ATOM 1312 C CA . LEU A 1 169 ? 10.746 7.256 -23.816 1.00 88.50 169 LEU A CA 1
ATOM 1313 C C . LEU A 1 169 ? 11.629 6.112 -23.312 1.00 88.50 169 LEU A C 1
ATOM 1315 O O . LEU A 1 169 ? 12.003 5.266 -24.111 1.00 88.50 169 LEU A O 1
ATOM 1319 N N . GLY A 1 170 ? 11.926 6.072 -22.012 1.00 87.44 170 GLY A N 1
ATOM 1320 C CA . GLY A 1 170 ? 12.697 5.000 -21.385 1.00 87.44 170 GLY A CA 1
ATOM 1321 C C . GLY A 1 170 ? 11.962 3.660 -21.365 1.00 87.44 170 GLY A C 1
ATOM 1322 O O . GLY A 1 170 ? 12.591 2.625 -21.560 1.00 87.44 170 GLY A O 1
ATOM 1323 N N . LEU A 1 171 ? 10.637 3.672 -21.185 1.00 87.06 171 LEU A N 1
ATOM 1324 C CA . LEU A 1 171 ? 9.820 2.454 -21.194 1.00 87.06 171 LEU A CA 1
ATOM 1325 C C . LEU A 1 171 ? 9.512 1.933 -22.602 1.00 87.06 171 LEU A C 1
ATOM 1327 O O . LEU A 1 171 ? 9.569 0.725 -22.830 1.00 87.06 171 LEU A O 1
ATOM 1331 N N . PHE A 1 172 ? 9.161 2.821 -23.535 1.00 89.88 172 PHE A N 1
ATOM 1332 C CA . PHE A 1 172 ? 8.618 2.408 -24.833 1.00 89.88 172 PHE A CA 1
ATOM 1333 C C . PHE A 1 172 ? 9.562 2.652 -26.002 1.00 89.88 172 PHE A C 1
ATOM 1335 O O . PHE A 1 172 ? 9.430 1.993 -27.030 1.00 89.88 172 PHE A O 1
ATOM 1342 N N . GLY A 1 173 ? 10.477 3.611 -25.883 1.00 90.25 173 GLY A N 1
ATOM 1343 C CA . GLY A 1 173 ? 11.296 4.097 -26.983 1.00 90.25 173 GLY A CA 1
ATOM 1344 C C . GLY A 1 173 ? 12.699 3.501 -27.026 1.00 90.25 173 GLY A C 1
ATOM 1345 O O . GLY A 1 173 ? 13.282 3.097 -26.024 1.00 90.25 173 GLY A O 1
ATOM 1346 N N . THR A 1 174 ? 13.298 3.483 -28.209 1.00 90.25 174 THR A N 1
ATOM 1347 C CA . THR A 1 174 ? 14.732 3.236 -28.385 1.00 90.25 174 THR A CA 1
ATOM 1348 C C . THR A 1 174 ? 15.258 4.167 -29.465 1.00 90.25 174 THR A C 1
ATOM 1350 O O . THR A 1 174 ? 14.752 4.147 -30.585 1.00 90.25 174 THR A O 1
ATOM 1353 N N . LEU A 1 175 ? 16.259 4.983 -29.119 1.00 89.56 175 LEU A N 1
ATOM 1354 C CA . LEU A 1 175 ? 16.953 5.887 -30.036 1.00 89.56 175 LEU A CA 1
ATOM 1355 C C . LEU A 1 175 ? 18.255 5.237 -30.507 1.00 89.56 175 LEU A C 1
ATOM 1357 O O . LEU A 1 175 ? 19.159 5.006 -29.701 1.00 89.56 175 LEU A O 1
ATOM 1361 N N . ASP A 1 176 ? 18.378 5.000 -31.808 1.00 90.56 176 ASP A N 1
ATOM 1362 C CA . ASP A 1 176 ? 19.671 4.732 -32.426 1.00 90.56 176 ASP A CA 1
ATOM 1363 C C . ASP A 1 176 ? 20.413 6.064 -32.601 1.00 90.56 176 ASP A C 1
ATOM 1365 O O . ASP A 1 176 ? 20.061 6.906 -33.427 1.00 90.56 176 ASP A O 1
ATOM 1369 N N . THR A 1 177 ? 21.460 6.276 -31.805 1.00 91.00 177 THR A N 1
ATOM 1370 C CA . THR A 1 177 ? 22.231 7.527 -31.813 1.00 91.00 177 THR A CA 1
ATOM 1371 C C . THR A 1 177 ? 23.133 7.693 -33.036 1.00 91.00 177 THR A C 1
ATOM 1373 O O . THR A 1 177 ? 23.655 8.786 -33.250 1.00 91.00 177 THR A O 1
ATOM 1376 N N . LYS A 1 178 ? 23.328 6.646 -33.849 1.00 93.31 178 LYS A N 1
ATOM 1377 C CA . LYS A 1 178 ? 24.110 6.709 -35.092 1.00 93.31 178 LYS A CA 1
ATOM 1378 C C . LYS A 1 178 ? 23.250 7.126 -36.279 1.00 93.31 178 LYS A C 1
ATOM 1380 O O . LYS A 1 178 ? 23.741 7.846 -37.145 1.00 93.31 178 LYS A O 1
ATOM 1385 N N . THR A 1 179 ? 22.001 6.666 -36.333 1.00 94.31 179 THR A N 1
ATOM 1386 C CA . THR A 1 179 ? 21.074 6.945 -37.446 1.00 94.31 179 THR A CA 1
ATOM 1387 C C . THR A 1 179 ? 20.068 8.050 -37.128 1.00 94.31 179 THR A C 1
ATOM 1389 O O . THR A 1 179 ? 19.532 8.666 -38.045 1.00 94.31 179 THR A O 1
ATOM 1392 N N . GLY A 1 180 ? 19.819 8.323 -35.844 1.00 92.75 180 GLY A N 1
ATOM 1393 C CA . GLY A 1 180 ? 18.762 9.222 -35.377 1.00 92.75 180 GLY A CA 1
ATOM 1394 C C . GLY A 1 180 ? 17.367 8.588 -35.384 1.00 92.75 180 GLY A C 1
ATOM 1395 O O . GLY A 1 180 ? 16.387 9.268 -35.080 1.00 92.75 180 GLY A O 1
ATOM 1396 N N . GLU A 1 181 ? 17.250 7.304 -35.727 1.00 94.81 181 GLU A N 1
ATOM 1397 C CA . GLU A 1 181 ? 15.972 6.598 -35.766 1.00 94.81 181 GLU A CA 1
ATOM 1398 C C . GLU A 1 181 ? 15.456 6.318 -34.348 1.00 94.81 181 GLU A C 1
ATOM 1400 O O . GLU A 1 181 ? 16.193 5.843 -33.483 1.00 94.81 181 GLU A O 1
ATOM 1405 N N . THR A 1 182 ? 14.173 6.603 -34.108 1.00 92.69 182 THR A N 1
ATOM 1406 C CA . THR A 1 182 ? 13.491 6.254 -32.855 1.00 92.69 182 THR A CA 1
ATOM 1407 C C . THR A 1 182 ? 12.414 5.219 -33.129 1.00 92.69 182 THR A C 1
ATOM 1409 O O . THR A 1 182 ? 11.519 5.444 -33.942 1.00 92.69 182 THR A O 1
ATOM 1412 N N . THR A 1 183 ? 12.480 4.097 -32.421 1.00 92.50 183 THR A N 1
ATOM 1413 C CA . THR A 1 183 ? 11.495 3.012 -32.507 1.00 92.50 183 THR A CA 1
ATOM 1414 C C . THR A 1 183 ? 10.714 2.898 -31.207 1.00 92.50 183 THR A C 1
ATOM 1416 O O . THR A 1 183 ? 11.221 3.267 -30.148 1.00 92.50 183 THR A O 1
ATOM 1419 N N . TYR A 1 184 ? 9.481 2.392 -31.282 1.00 91.00 184 TYR A N 1
ATOM 1420 C CA . TYR A 1 184 ? 8.609 2.211 -30.123 1.00 91.00 184 TYR A CA 1
ATOM 1421 C C . TYR A 1 184 ? 8.085 0.779 -30.042 1.00 91.00 184 TYR A C 1
ATOM 1423 O O . TYR A 1 184 ? 7.689 0.204 -31.055 1.00 91.00 184 TYR A O 1
ATOM 1431 N N . SER A 1 185 ? 8.041 0.217 -28.835 1.00 85.75 185 SER A N 1
ATOM 1432 C CA . SER A 1 185 ? 7.389 -1.063 -28.560 1.00 85.75 185 SER A CA 1
ATOM 1433 C C . SER A 1 185 ? 6.927 -1.146 -27.111 1.00 85.75 185 SER A C 1
ATOM 1435 O O . SER A 1 185 ? 7.583 -0.640 -26.206 1.00 85.75 185 SER A O 1
ATOM 1437 N N . VAL A 1 186 ? 5.834 -1.873 -26.890 1.00 76.38 186 VAL A N 1
ATOM 1438 C CA . VAL A 1 186 ? 5.355 -2.249 -25.551 1.00 76.38 186 VAL A CA 1
ATOM 1439 C C . VAL A 1 186 ? 6.223 -3.325 -24.887 1.00 76.38 186 VAL A C 1
ATOM 1441 O O . VAL A 1 186 ? 6.157 -3.496 -23.680 1.00 7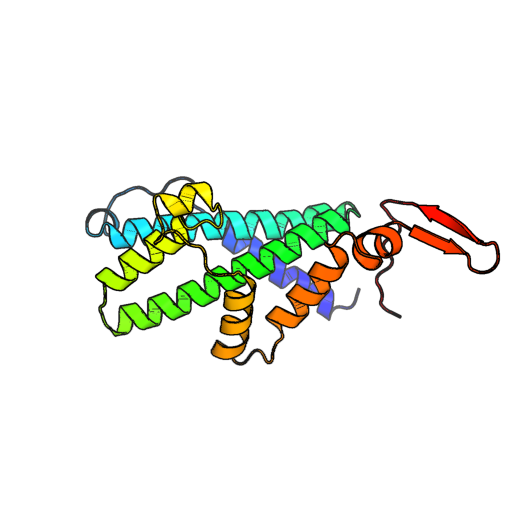6.38 186 VAL A O 1
ATOM 1444 N N . THR A 1 187 ? 7.067 -4.024 -25.653 1.00 64.19 187 THR A N 1
ATOM 1445 C CA . THR A 1 187 ? 7.959 -5.093 -25.163 1.00 64.19 187 THR A CA 1
ATOM 1446 C C . THR A 1 187 ? 9.416 -4.658 -24.980 1.00 64.19 187 THR A C 1
ATOM 1448 O O . THR A 1 187 ? 10.256 -5.485 -24.633 1.00 64.19 187 THR A O 1
ATOM 1451 N N . ASN A 1 188 ? 9.748 -3.384 -25.218 1.00 55.94 188 ASN A N 1
ATOM 1452 C CA . ASN A 1 188 ? 11.137 -2.906 -25.229 1.00 55.94 188 ASN A CA 1
ATOM 1453 C C . ASN A 1 188 ? 11.746 -2.665 -23.840 1.00 55.94 188 ASN A C 1
ATOM 1455 O O . ASN A 1 188 ? 12.891 -2.214 -23.776 1.00 55.94 188 ASN A O 1
ATOM 1459 N N . TYR A 1 189 ? 11.049 -2.985 -22.742 1.00 53.44 189 TYR A N 1
ATOM 1460 C CA . TYR A 1 189 ? 11.634 -2.863 -21.410 1.00 53.44 189 TYR A CA 1
ATOM 1461 C C . TYR A 1 189 ? 12.844 -3.796 -21.271 1.00 53.44 189 TYR A C 1
ATOM 1463 O O . TYR A 1 189 ? 12.722 -4.999 -21.039 1.00 53.44 189 TYR A O 1
ATOM 1471 N N . ARG A 1 190 ? 14.039 -3.224 -21.423 1.00 52.94 190 ARG A N 1
ATOM 1472 C CA . ARG A 1 190 ? 15.289 -3.833 -20.983 1.00 52.94 190 ARG A CA 1
ATOM 1473 C C . ARG A 1 190 ? 15.519 -3.357 -19.552 1.00 52.94 190 ARG A C 1
ATOM 1475 O O . ARG A 1 190 ? 15.581 -2.144 -19.354 1.00 52.94 190 ARG A O 1
ATOM 1482 N N . PRO A 1 191 ? 15.650 -4.258 -18.562 1.00 43.72 191 PRO A N 1
ATOM 1483 C CA . PRO A 1 191 ? 16.062 -3.854 -17.227 1.00 43.72 191 PRO A CA 1
ATOM 1484 C C . PRO A 1 191 ? 17.338 -3.016 -17.335 1.00 43.72 191 PRO A C 1
ATOM 1486 O O . PRO A 1 191 ? 18.271 -3.413 -18.037 1.00 43.72 191 PRO A O 1
ATOM 1489 N N . LEU A 1 192 ? 17.383 -1.876 -16.645 1.00 39.03 192 LEU A N 1
ATOM 1490 C CA . LEU A 1 192 ? 18.596 -1.075 -16.438 1.00 39.03 192 LEU A CA 1
ATOM 1491 C C . LEU A 1 192 ? 19.563 -1.810 -15.490 1.00 39.03 192 LEU A C 1
ATOM 1493 O O . LEU A 1 192 ? 19.961 -1.287 -14.456 1.00 39.03 192 LEU A O 1
ATOM 1497 N N . LEU A 1 193 ? 19.904 -3.054 -15.818 1.00 31.47 193 LEU A N 1
ATOM 1498 C CA . LEU A 1 193 ? 20.952 -3.827 -15.169 1.00 31.47 193 LEU A CA 1
ATOM 1499 C C . LEU A 1 193 ? 22.049 -4.051 -16.208 1.00 31.47 193 LEU A C 1
ATOM 1501 O O . LEU A 1 193 ? 22.089 -5.072 -16.896 1.00 31.47 193 LEU A O 1
ATOM 1505 N N . GLY A 1 194 ? 22.870 -3.012 -16.353 1.00 30.17 194 GLY A N 1
ATOM 1506 C CA . GLY A 1 194 ? 24.248 -3.094 -16.821 1.00 30.17 194 GLY A CA 1
ATOM 1507 C C . GLY A 1 194 ? 25.173 -2.911 -15.630 1.00 30.17 194 GLY A C 1
ATOM 1508 O O . GLY A 1 194 ? 24.809 -2.100 -14.750 1.00 30.17 194 GLY A O 1
#

Nearest PDB structures (foldseek):
  7mtq-assembly1_B  TM=2.038E-01  e=7.931E+00  Homo sapiens

Radius of gyration: 20.55 Å; Cα contacts (8 Å, |Δi|>4): 181; chains: 1; bounding box: 46×42×64 Å

Foldseek 3Di:
DPPVVVVVVVVLVVVLVVLVVPADPDDDCDDVNVVDVLVVLVVVLVNVLSVLLSVLSVQLVVCVVVLQNQSNLVSVLVNLLSVLVVLLLVVQVVVCVVVVPSVSSSLVSVLSVQADPPPVVCVVPVSNHDDDSLVSQVVSCVVVVVVCVSVVSNVVSVQCNDPDCCVPCVQFWDADPVVRDIGGDSNPDDPPPD

Mean predicted aligned error: 5.31 Å

pLDDT: mean 91.68, std 10.77, range [30.17, 98.44]